Protein AF-A0A0L7LC70-F1 (afdb_monomer_lite)

Foldseek 3Di:
DDPDPDDDDDDDDPDPPQAAAAEEEAPQQVLQCVQPHDPVRCVVNRYPYYYYLPDDDDQPPPHHYDYDYDPDPVSVVSCQVSQVVVVHGPVVVDPDDDDPPDRDHCQDDPDPDPCVCPDPCVVLDDDDDDFCLLFVLVVLACAQQLQSLLVLQDPQDPCDDVDRLGPVDPLSVVRRRDGLVCQLVVLVVVVVVVCVVVVPDDDPDDDLVCLVVVCVVCVVCVVVSVVSNVSNVSSVSSVVSVVCVVVCVPDDDLPSLLSNLLSVLLVVCQVVQEDAPVVLVVSCVVSVHDPVSSVVSVCVVVSVTHYHDPPDRDPRDDQDDDDDPDDDPDPSNPDDTSVVVVVVVSVVVVD

Sequence (351 aa):
MNEVIRYRGPKGKESQRIEWRILIVDQLSMRMVSACCKMHDISAEGITLVEDIHKKREPLCTMDGIYLITPCEKSVHALINDFSICKSSAARKVKTLKEINIAFLPYESQADEPTMGEGPEKARSQLLVIDRGFDCVSPLLHELTLQAMAYDLLPIENDLKEVLLDENDELWVELRHQHIAVVSQSVTKNLKKFTDSKRMGGGDKQSMRDLSQMIKKMPQYQKELSKYATHLRLAEDCMKAYQGYVDKLCKVEQNVVNFNKMRIIALYIMSKNGISEENLNKLVQHAQLEPSDKQTLLNISNLGLNVCIDGNRKKVYQVPRKERITEQTYQMSRWTPILKVPLQTIFDSEN

Radius of gyration: 26.91 Å; chains: 1; bounding box: 70×50×69 Å

Organism: Operophtera brumata (NCBI:txid104452)

Secondary structure (DSSP, 8-state):
----------S-S-------EEEEE-HHHHHHHHHH--HHHHHHTTEEEEEETTS-----TTSEEEEE--S-HHHHHHHHHHHHHTTS-HHHH-S--------S---S---S-TTTT-SGGGGG-------GGG-SSGGGS---BHHHHHHHHS--BTTBSSSB-STT-HHHHHHTTSBHHHHHHHHHHHHHHHHHHTT----S---GGGHHHHHHH-GGGHHHHHHHHHHHHHHHHHHHHHHHHHHGGGS--HHHHHHHHHHHHHHHHHHHT-B-HHHHHHHHHHHT--HHHHHHHHHGGGGT---B-SS----PPPPPPPPP-S--S-TT-----TTHHHHHHHHHTT-

pLDDT: mean 80.31, std 15.09, range [31.05, 96.19]

Structure (mmCIF, N/CA/C/O backbone):
data_AF-A0A0L7LC70-F1
#
_entry.id   AF-A0A0L7LC70-F1
#
loop_
_atom_site.group_PDB
_atom_site.id
_atom_site.type_symbol
_atom_site.label_atom_id
_atom_site.label_alt_id
_atom_site.label_comp_id
_atom_site.label_asym_id
_atom_site.label_entity_id
_atom_site.label_seq_id
_atom_site.pdbx_PDB_ins_code
_atom_site.Cartn_x
_atom_site.Cartn_y
_atom_site.Cartn_z
_atom_site.occupancy
_atom_site.B_iso_or_equiv
_atom_site.auth_seq_id
_atom_site.auth_comp_id
_atom_site.auth_asym_id
_atom_site.auth_atom_id
_atom_site.pdbx_PDB_model_num
ATOM 1 N N . MET A 1 1 ? 36.560 9.563 -18.273 1.00 31.05 1 MET A N 1
ATOM 2 C CA . MET A 1 1 ? 36.471 8.761 -19.511 1.00 31.05 1 MET A CA 1
ATOM 3 C C . MET A 1 1 ? 35.699 7.510 -19.158 1.00 31.05 1 MET A C 1
ATOM 5 O O . MET A 1 1 ? 36.198 6.716 -18.376 1.00 31.05 1 MET A O 1
ATOM 9 N N . ASN A 1 2 ? 34.451 7.421 -19.610 1.00 31.11 2 ASN A N 1
ATOM 10 C CA . ASN A 1 2 ? 33.548 6.327 -19.266 1.00 31.11 2 ASN A CA 1
ATOM 11 C C . ASN A 1 2 ? 33.967 5.069 -20.032 1.00 31.11 2 ASN A C 1
ATOM 13 O O . ASN A 1 2 ? 33.797 5.004 -21.249 1.00 31.11 2 ASN A O 1
ATOM 17 N N . GLU A 1 3 ? 34.521 4.082 -19.332 1.00 34.38 3 GLU A N 1
ATOM 18 C CA . GLU A 1 3 ? 34.733 2.753 -19.896 1.00 34.38 3 GLU A CA 1
ATOM 19 C C . GLU A 1 3 ? 33.394 2.014 -19.955 1.00 34.38 3 GLU A C 1
ATOM 21 O O . GLU A 1 3 ? 32.875 1.505 -18.964 1.00 34.38 3 GLU A O 1
ATOM 26 N N . VAL A 1 4 ? 32.817 1.981 -21.155 1.00 41.09 4 VAL A N 1
ATOM 27 C CA . VAL A 1 4 ? 31.716 1.084 -21.505 1.00 41.09 4 VAL A CA 1
ATOM 28 C C . VAL A 1 4 ? 32.264 -0.342 -21.461 1.00 41.09 4 VAL A C 1
ATOM 30 O O . VAL A 1 4 ? 33.042 -0.742 -22.330 1.00 41.09 4 VAL A O 1
ATOM 33 N N . ILE A 1 5 ? 31.872 -1.107 -20.442 1.00 41.81 5 ILE A N 1
ATOM 34 C CA . ILE A 1 5 ? 32.194 -2.532 -20.320 1.00 41.81 5 ILE A CA 1
ATOM 35 C C . ILE A 1 5 ? 31.589 -3.258 -21.529 1.00 41.81 5 ILE A C 1
ATOM 37 O O . ILE A 1 5 ? 30.383 -3.481 -21.612 1.00 41.81 5 ILE A O 1
ATOM 41 N N . ARG A 1 6 ? 32.431 -3.621 -22.501 1.00 38.84 6 ARG A N 1
ATOM 42 C CA . ARG A 1 6 ? 32.038 -4.474 -23.629 1.00 38.84 6 ARG A CA 1
ATOM 43 C C . ARG A 1 6 ? 32.030 -5.930 -23.170 1.00 38.84 6 ARG A C 1
ATOM 45 O O . ARG A 1 6 ? 33.084 -6.553 -23.068 1.00 38.84 6 ARG A O 1
ATOM 52 N N . TYR A 1 7 ? 30.843 -6.477 -22.930 1.00 46.25 7 TYR A N 1
ATOM 53 C CA . TYR A 1 7 ? 30.648 -7.912 -22.728 1.00 46.25 7 TYR A CA 1
ATOM 54 C C . TYR A 1 7 ? 31.010 -8.688 -24.011 1.00 46.25 7 TYR A C 1
ATOM 56 O O . TYR A 1 7 ? 30.534 -8.361 -25.099 1.00 46.25 7 TYR A O 1
ATOM 64 N N . ARG A 1 8 ? 31.866 -9.715 -23.903 1.00 40.09 8 ARG A N 1
ATOM 65 C CA . ARG A 1 8 ? 32.118 -10.699 -24.971 1.00 40.09 8 ARG A CA 1
ATOM 66 C C . ARG A 1 8 ? 31.395 -11.993 -24.604 1.00 40.09 8 ARG A C 1
ATOM 68 O O . ARG A 1 8 ? 31.849 -12.708 -23.718 1.00 40.09 8 ARG A O 1
ATOM 75 N N . GLY A 1 9 ? 30.279 -12.266 -25.278 1.00 45.31 9 GLY A N 1
ATOM 76 C CA . GLY A 1 9 ? 29.503 -13.494 -25.091 1.00 45.31 9 GLY A CA 1
ATOM 77 C C . GLY A 1 9 ? 30.211 -14.763 -25.598 1.00 45.31 9 GLY A C 1
ATOM 78 O O . GLY A 1 9 ? 31.259 -14.675 -26.252 1.00 45.31 9 GLY A O 1
ATOM 79 N N . PRO A 1 10 ? 29.653 -15.955 -25.306 1.00 39.78 10 PRO A N 1
ATOM 80 C CA . PRO A 1 10 ? 30.251 -17.235 -25.669 1.00 39.78 10 PRO A CA 1
ATOM 81 C C . PRO A 1 10 ? 30.206 -17.458 -27.185 1.00 39.78 10 PRO A C 1
ATOM 83 O O . PRO A 1 10 ? 29.199 -17.196 -27.840 1.00 39.78 10 PRO A O 1
ATOM 86 N N . LYS A 1 11 ? 31.299 -17.976 -27.753 1.00 44.38 11 LYS A N 1
ATOM 87 C CA . LYS A 1 11 ? 31.371 -18.347 -29.170 1.00 44.38 11 LYS A CA 1
ATOM 88 C C . LYS A 1 11 ? 30.685 -19.697 -29.394 1.00 44.38 11 LYS A C 1
ATOM 90 O O . LYS A 1 11 ? 31.232 -20.720 -28.998 1.00 44.38 11 LYS A O 1
ATOM 95 N N . GLY A 1 12 ? 29.547 -19.697 -30.087 1.00 42.25 12 GLY A N 1
ATOM 96 C CA . GLY A 1 12 ? 28.971 -20.910 -30.675 1.00 42.25 12 GLY A CA 1
ATOM 97 C C . GLY A 1 12 ? 27.442 -20.919 -30.715 1.00 42.25 12 GLY A C 1
ATOM 98 O O . GLY A 1 12 ? 26.822 -21.135 -29.679 1.00 42.25 12 GLY A O 1
ATOM 99 N N . LYS A 1 13 ? 26.902 -20.782 -31.939 1.00 39.22 13 LYS A N 1
ATOM 100 C CA . LYS A 1 13 ? 25.496 -20.757 -32.423 1.00 39.22 13 LYS A CA 1
ATOM 101 C C . LYS A 1 13 ? 25.106 -19.368 -32.934 1.00 39.22 13 LYS A C 1
ATOM 103 O O . LYS A 1 13 ? 25.406 -18.377 -32.278 1.00 39.22 13 LYS A O 1
ATOM 108 N N . GLU A 1 14 ? 24.555 -19.331 -34.154 1.00 45.81 14 GLU A N 1
ATOM 109 C CA . GLU A 1 14 ? 24.241 -18.138 -34.959 1.00 45.81 14 GLU A CA 1
ATOM 110 C C . GLU A 1 14 ? 23.802 -16.960 -34.090 1.00 45.81 14 GLU A C 1
ATOM 112 O O . GLU A 1 14 ? 22.682 -16.902 -33.588 1.00 45.81 14 GLU A O 1
ATOM 117 N N . SER A 1 15 ? 24.733 -16.035 -33.860 1.00 45.34 15 SER A N 1
ATOM 118 C CA . SER A 1 15 ? 24.478 -14.868 -33.034 1.00 45.34 15 SER A CA 1
ATOM 119 C C . SER A 1 15 ? 23.563 -13.939 -33.817 1.00 45.34 15 SER A C 1
ATOM 121 O O . SER A 1 15 ? 24.032 -13.190 -34.675 1.00 45.34 15 SER A O 1
ATOM 123 N N . GLN A 1 16 ? 22.259 -13.979 -33.530 1.00 53.44 16 GLN A N 1
ATOM 124 C CA . GLN A 1 16 ? 21.393 -12.844 -33.819 1.00 53.44 16 GLN A CA 1
ATOM 125 C C . GLN A 1 16 ? 22.088 -11.616 -33.232 1.00 53.44 16 GLN A C 1
ATOM 127 O O . GLN A 1 16 ? 22.326 -11.526 -32.027 1.00 53.44 16 GLN A O 1
ATOM 132 N N . ARG A 1 17 ? 22.534 -10.716 -34.108 1.00 61.53 17 ARG A N 1
ATOM 133 C CA . ARG A 1 17 ? 23.178 -9.472 -33.708 1.00 61.53 17 ARG A CA 1
ATOM 134 C C . ARG A 1 17 ? 22.142 -8.696 -32.902 1.00 61.53 17 ARG A C 1
ATOM 136 O O . ARG A 1 17 ? 21.185 -8.204 -33.489 1.00 61.53 17 ARG A O 1
ATOM 143 N N . ILE A 1 18 ? 22.318 -8.637 -31.582 1.00 67.69 18 ILE A N 1
ATOM 144 C CA . ILE A 1 18 ? 21.434 -7.878 -30.697 1.00 67.69 18 ILE A CA 1
ATOM 145 C C . ILE A 1 18 ? 21.490 -6.422 -31.161 1.00 67.69 18 ILE A C 1
ATOM 147 O O . ILE A 1 18 ? 22.531 -5.764 -31.095 1.00 67.69 18 ILE A O 1
ATOM 151 N N . GLU A 1 19 ? 20.385 -5.966 -31.737 1.00 83.62 19 GLU A N 1
ATOM 152 C CA . GLU A 1 19 ? 20.208 -4.591 -32.170 1.00 83.62 19 GLU A CA 1
ATOM 153 C C . GLU A 1 19 ? 19.793 -3.772 -30.955 1.00 83.62 19 GLU A C 1
ATOM 155 O O . GLU A 1 19 ? 18.797 -4.085 -30.304 1.00 83.62 19 GLU A O 1
ATOM 160 N N . TRP A 1 20 ? 20.579 -2.746 -30.635 1.00 90.12 20 TRP A N 1
ATOM 161 C CA . TRP A 1 20 ? 20.302 -1.893 -29.490 1.00 90.12 20 TRP A CA 1
ATOM 162 C C . TRP A 1 20 ? 19.091 -1.004 -29.754 1.00 90.12 20 TRP A C 1
ATOM 164 O O . TRP A 1 20 ? 18.989 -0.374 -30.809 1.00 90.12 20 TRP A O 1
ATOM 174 N N . ARG A 1 21 ? 18.201 -0.919 -28.768 1.00 93.44 21 ARG A N 1
ATOM 175 C CA . ARG A 1 21 ? 16.957 -0.147 -28.837 1.00 93.44 21 ARG A CA 1
ATOM 176 C C . ARG A 1 21 ? 16.784 0.725 -27.603 1.00 93.44 21 ARG A C 1
ATOM 178 O O . ARG A 1 21 ? 17.419 0.506 -26.569 1.00 93.44 21 ARG A O 1
ATOM 185 N N . ILE A 1 22 ? 15.914 1.715 -27.725 1.00 93.56 22 ILE A N 1
ATOM 186 C CA . ILE A 1 22 ? 15.527 2.609 -26.631 1.00 93.56 22 ILE A CA 1
ATOM 187 C C . ILE A 1 22 ? 14.114 2.228 -26.209 1.00 93.56 22 ILE A C 1
ATOM 189 O O . ILE A 1 22 ? 13.255 2.040 -27.064 1.00 93.56 22 ILE A O 1
ATOM 193 N N . LEU A 1 23 ? 13.865 2.109 -24.910 1.00 95.56 23 LEU A N 1
ATOM 194 C CA . LEU A 1 23 ? 12.536 1.879 -24.359 1.00 95.56 23 LEU A CA 1
ATOM 195 C C . LEU A 1 23 ? 11.960 3.218 -23.884 1.00 95.56 23 LEU A C 1
ATOM 197 O O . LEU A 1 23 ? 12.456 3.816 -22.934 1.00 95.56 23 LEU A O 1
ATOM 201 N N . ILE A 1 24 ? 10.916 3.696 -24.552 1.00 96.00 24 ILE A N 1
ATOM 202 C CA . ILE A 1 24 ? 10.204 4.925 -24.215 1.00 96.00 24 ILE A CA 1
ATOM 203 C C . ILE A 1 24 ? 8.932 4.543 -23.464 1.00 96.00 24 ILE A C 1
ATOM 205 O O . ILE A 1 24 ? 8.082 3.829 -23.997 1.00 96.00 24 ILE A O 1
ATOM 209 N N . VAL A 1 25 ? 8.794 5.040 -22.239 1.00 96.19 25 VAL A N 1
ATOM 210 C CA . VAL A 1 25 ? 7.675 4.726 -21.343 1.00 96.19 25 VAL A CA 1
ATOM 211 C C . VAL A 1 25 ? 6.990 5.982 -20.830 1.00 96.19 25 VAL A C 1
ATOM 213 O O . VAL A 1 25 ? 7.586 7.055 -20.791 1.00 96.19 25 VAL A O 1
ATOM 216 N N . ASP A 1 26 ? 5.736 5.861 -20.409 1.00 95.12 26 ASP A N 1
ATOM 217 C CA . ASP A 1 26 ? 5.075 6.885 -19.596 1.00 95.12 26 ASP A CA 1
ATOM 218 C C . ASP A 1 26 ? 5.118 6.536 -18.100 1.00 95.12 26 ASP A C 1
ATOM 220 O O . ASP A 1 26 ? 5.677 5.517 -17.695 1.00 95.12 26 ASP A O 1
ATOM 224 N N . GLN A 1 27 ? 4.531 7.385 -17.254 1.00 90.94 27 GLN A N 1
ATOM 225 C CA . GLN A 1 27 ? 4.597 7.216 -15.800 1.00 90.94 27 GLN A CA 1
ATOM 226 C C . GLN A 1 27 ? 3.992 5.886 -15.315 1.00 90.94 27 GLN A C 1
ATOM 228 O O . GLN A 1 27 ? 4.516 5.286 -14.376 1.00 90.94 27 GLN A O 1
ATOM 233 N N . LEU A 1 28 ? 2.892 5.427 -15.921 1.00 88.06 28 LEU A N 1
ATOM 234 C CA . LEU A 1 28 ? 2.245 4.169 -15.540 1.00 88.06 28 LEU A CA 1
ATOM 235 C C . LEU A 1 28 ? 3.071 2.974 -16.021 1.00 88.06 28 LEU A C 1
ATOM 237 O O . LEU A 1 28 ? 3.367 2.069 -15.242 1.00 88.06 28 LEU A O 1
ATOM 241 N N . SER A 1 29 ? 3.495 3.010 -17.281 1.00 91.12 29 SER A N 1
ATOM 242 C CA . SER A 1 29 ? 4.268 1.943 -17.915 1.00 91.12 29 SER A CA 1
ATOM 243 C C . SER A 1 29 ? 5.645 1.781 -17.276 1.00 91.12 29 SER A C 1
ATOM 245 O O . SER A 1 29 ? 6.094 0.659 -17.071 1.00 91.12 29 SER A O 1
ATOM 247 N N . MET A 1 30 ? 6.284 2.885 -16.873 1.00 90.69 30 MET A N 1
ATOM 248 C CA . MET A 1 30 ? 7.527 2.868 -16.099 1.00 90.69 30 MET A CA 1
ATOM 249 C C . MET A 1 30 ? 7.352 2.090 -14.793 1.00 90.69 30 MET A C 1
ATOM 251 O O . MET A 1 30 ? 8.172 1.237 -14.464 1.00 90.69 30 MET A O 1
ATOM 255 N N . ARG A 1 31 ? 6.271 2.362 -14.051 1.00 86.62 31 ARG A N 1
ATOM 256 C CA . ARG A 1 31 ? 5.978 1.667 -12.791 1.00 86.62 31 ARG A CA 1
ATOM 257 C C . ARG A 1 31 ? 5.691 0.184 -13.020 1.00 86.62 31 ARG A C 1
ATOM 259 O O . ARG A 1 31 ? 6.147 -0.634 -12.234 1.00 86.62 31 ARG A O 1
ATOM 266 N N . MET A 1 32 ? 4.990 -0.158 -14.101 1.00 86.62 32 MET A N 1
ATOM 267 C CA . MET A 1 32 ? 4.707 -1.546 -14.475 1.00 86.62 32 MET A CA 1
ATOM 268 C C . MET A 1 32 ? 5.994 -2.315 -14.789 1.00 86.62 32 MET A C 1
ATOM 270 O O . MET A 1 32 ? 6.232 -3.365 -14.204 1.00 86.62 32 MET A O 1
ATOM 274 N N . VAL A 1 33 ? 6.854 -1.761 -15.651 1.00 88.25 33 VAL A N 1
ATOM 275 C CA . VAL A 1 33 ? 8.146 -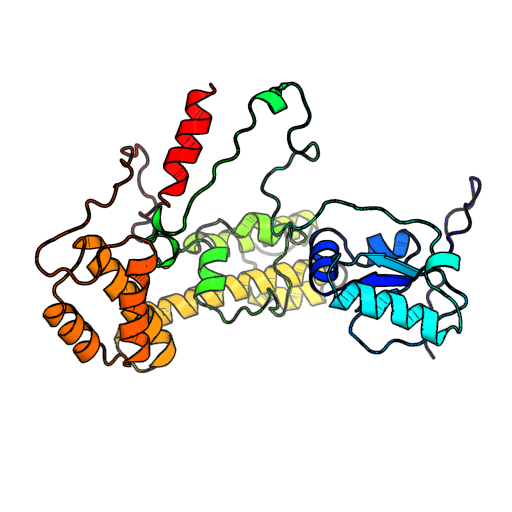2.369 -16.004 1.00 88.25 33 VAL A CA 1
ATOM 276 C C . VAL A 1 33 ? 9.046 -2.494 -14.777 1.00 88.25 33 VAL A C 1
ATOM 278 O O . VAL A 1 33 ? 9.660 -3.536 -14.581 1.00 88.25 33 VAL A O 1
ATOM 281 N N . SER A 1 34 ? 9.095 -1.465 -13.927 1.00 85.56 34 SER A N 1
ATOM 282 C CA . SER A 1 34 ? 9.906 -1.480 -12.705 1.00 85.56 34 SER A CA 1
ATOM 283 C C . SER A 1 34 ? 9.438 -2.511 -11.677 1.00 85.56 34 SER A C 1
ATOM 285 O O . SER A 1 34 ? 10.250 -2.931 -10.859 1.00 85.56 34 SER A O 1
ATOM 287 N N . ALA A 1 35 ? 8.156 -2.887 -11.682 1.00 81.69 35 ALA A N 1
ATOM 288 C CA . ALA A 1 35 ? 7.617 -3.873 -10.753 1.00 81.69 35 ALA A CA 1
ATOM 289 C C . ALA A 1 35 ? 7.974 -5.314 -11.157 1.00 81.69 35 ALA A C 1
ATOM 291 O O . ALA A 1 35 ? 8.184 -6.154 -10.289 1.00 81.69 35 ALA A O 1
ATOM 292 N N . CYS A 1 36 ? 8.067 -5.605 -12.460 1.00 81.50 36 CYS A N 1
ATOM 293 C CA . CYS A 1 36 ? 8.267 -6.971 -12.956 1.00 81.50 36 CYS A CA 1
ATOM 294 C C . CYS A 1 36 ? 9.649 -7.253 -13.565 1.00 81.50 36 CYS A C 1
ATOM 296 O O . CYS A 1 36 ? 10.000 -8.419 -13.725 1.00 81.50 36 CYS A O 1
ATOM 298 N N . CYS A 1 37 ? 10.435 -6.231 -13.919 1.00 84.81 37 CYS A N 1
ATOM 299 C CA . CYS A 1 37 ? 11.713 -6.397 -14.615 1.00 84.81 37 CYS A CA 1
ATOM 300 C C . CYS A 1 37 ? 12.839 -5.621 -13.928 1.00 84.81 37 CYS A C 1
ATOM 302 O O . CYS A 1 37 ? 12.704 -4.431 -13.633 1.00 84.81 37 CYS A O 1
ATOM 304 N N . LYS A 1 38 ? 14.010 -6.250 -13.756 1.00 85.88 38 LYS A N 1
ATOM 305 C CA . LYS A 1 38 ? 15.213 -5.530 -13.320 1.00 85.88 38 LYS A CA 1
ATOM 306 C C . LYS A 1 38 ? 15.895 -4.885 -14.520 1.00 85.88 38 LYS A C 1
ATOM 308 O O . LYS A 1 38 ? 15.823 -5.368 -15.647 1.00 85.88 38 LYS A O 1
ATOM 313 N N . MET A 1 39 ? 16.655 -3.820 -14.263 1.00 85.94 39 MET A N 1
ATOM 314 C CA . MET A 1 39 ? 17.405 -3.119 -15.315 1.00 85.94 39 MET A CA 1
ATOM 315 C C . MET A 1 39 ? 18.329 -4.042 -16.119 1.00 85.94 39 MET A C 1
ATOM 317 O O . MET A 1 39 ? 18.464 -3.864 -17.323 1.00 85.94 39 MET A O 1
ATOM 321 N N . HIS A 1 40 ? 18.952 -5.036 -15.478 1.00 87.19 40 HIS A N 1
ATOM 322 C CA . HIS A 1 40 ? 19.831 -5.971 -16.182 1.00 87.19 40 HIS A CA 1
ATOM 323 C C . HIS A 1 40 ? 19.076 -6.940 -17.094 1.00 87.19 40 HIS A C 1
ATOM 325 O O . HIS A 1 40 ? 19.628 -7.298 -18.129 1.00 87.19 40 HIS A O 1
ATOM 331 N N . ASP A 1 41 ? 17.839 -7.316 -16.756 1.00 89.69 41 ASP A N 1
ATOM 332 C CA . ASP A 1 41 ? 17.000 -8.166 -17.610 1.00 89.69 41 ASP A CA 1
ATOM 333 C C . ASP A 1 41 ? 16.644 -7.405 -18.890 1.00 89.69 41 ASP A C 1
ATOM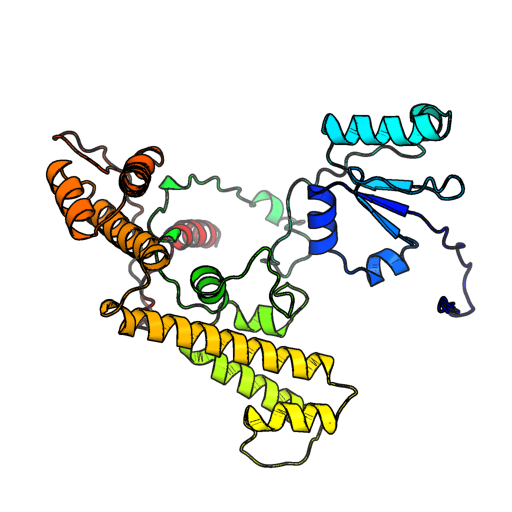 335 O O . ASP A 1 41 ? 16.848 -7.883 -20.001 1.00 89.69 41 ASP A O 1
ATOM 339 N N . ILE A 1 42 ? 16.224 -6.147 -18.730 1.00 91.44 42 ILE A N 1
ATOM 340 C CA . ILE A 1 42 ? 15.891 -5.247 -19.840 1.00 91.44 42 ILE A CA 1
ATOM 341 C C . ILE A 1 42 ? 17.122 -4.999 -20.729 1.00 91.44 42 ILE A C 1
ATOM 343 O O . ILE A 1 42 ? 17.035 -5.056 -21.957 1.00 91.44 42 ILE A O 1
ATOM 347 N N . SER A 1 43 ? 18.290 -4.756 -20.125 1.00 89.75 43 SER A N 1
ATOM 348 C CA . SER A 1 43 ? 19.531 -4.546 -20.875 1.00 89.75 43 SER A CA 1
ATOM 349 C C . SER A 1 43 ? 20.061 -5.799 -21.570 1.00 89.75 43 SER A C 1
ATOM 351 O O . SER A 1 43 ? 20.659 -5.675 -22.641 1.00 89.75 43 SER A O 1
ATOM 353 N N . ALA A 1 44 ? 19.841 -6.990 -21.007 1.00 89.62 44 ALA A N 1
ATOM 354 C CA . ALA A 1 44 ? 20.217 -8.254 -21.641 1.00 89.62 44 ALA A CA 1
ATOM 355 C C . ALA A 1 44 ? 19.439 -8.498 -22.947 1.00 89.62 44 ALA A C 1
ATOM 357 O O . ALA A 1 44 ? 20.007 -9.024 -23.903 1.00 89.62 44 ALA A O 1
ATOM 358 N N . GLU A 1 45 ? 18.197 -8.013 -23.025 1.00 89.81 45 GLU A N 1
ATOM 359 C CA . GLU A 1 45 ? 17.320 -8.102 -24.202 1.00 89.81 45 GLU A CA 1
ATOM 360 C C . GLU A 1 45 ? 17.547 -6.982 -25.243 1.00 89.81 45 GLU A C 1
ATOM 362 O O . GLU A 1 45 ? 16.733 -6.757 -26.143 1.00 89.81 45 GLU A O 1
ATOM 367 N N . GLY A 1 46 ? 18.671 -6.260 -25.154 1.00 91.31 46 GLY A N 1
ATOM 368 C CA . GLY A 1 46 ? 19.077 -5.269 -26.155 1.00 91.31 46 GLY A CA 1
ATOM 369 C C . GLY A 1 46 ? 18.506 -3.865 -25.955 1.00 91.31 46 GLY A C 1
ATOM 370 O O . GLY A 1 46 ? 18.580 -3.040 -26.868 1.00 91.31 46 GLY A O 1
ATOM 371 N N . ILE A 1 47 ? 17.970 -3.542 -24.777 1.00 93.88 47 ILE A N 1
ATOM 372 C CA . ILE A 1 47 ? 17.580 -2.168 -24.436 1.00 93.88 47 ILE A CA 1
ATOM 373 C C . ILE A 1 47 ? 18.761 -1.428 -23.805 1.00 93.88 47 ILE A C 1
ATOM 375 O O . ILE A 1 47 ? 19.273 -1.814 -22.756 1.00 93.88 47 ILE A O 1
ATOM 379 N N . THR A 1 48 ? 19.187 -0.323 -24.415 1.00 91.50 48 THR A N 1
ATOM 380 C CA . THR A 1 48 ? 20.308 0.473 -23.885 1.00 91.50 48 THR A CA 1
ATOM 381 C C . THR A 1 48 ? 19.869 1.591 -22.944 1.00 91.50 48 THR A C 1
ATOM 383 O O . THR A 1 48 ? 20.660 2.021 -22.108 1.00 91.50 48 THR A O 1
ATOM 386 N N . LEU A 1 49 ? 18.651 2.106 -23.115 1.00 91.62 49 LEU A N 1
ATOM 387 C CA . LEU A 1 49 ? 18.141 3.286 -22.422 1.00 91.62 49 LEU A CA 1
ATOM 388 C C . LEU A 1 49 ? 16.648 3.117 -22.164 1.00 91.62 49 LEU A C 1
ATOM 390 O O . LEU A 1 49 ? 15.927 2.609 -23.023 1.00 91.62 49 LEU A O 1
ATOM 394 N N . VAL A 1 50 ? 16.205 3.578 -20.995 1.00 94.12 50 VAL A N 1
ATOM 395 C CA . VAL A 1 50 ? 14.791 3.692 -20.634 1.00 94.12 50 VAL A CA 1
ATOM 396 C C . VAL A 1 50 ? 14.504 5.166 -20.374 1.00 94.12 50 VAL A C 1
ATOM 398 O O . VAL A 1 50 ? 15.116 5.761 -19.487 1.00 94.12 50 VAL A O 1
ATOM 401 N N . GLU A 1 51 ? 13.609 5.767 -21.152 1.00 94.62 51 GLU A N 1
ATOM 402 C CA . GLU A 1 51 ? 13.312 7.199 -21.082 1.00 94.62 51 GLU A CA 1
ATOM 403 C C . GLU A 1 51 ? 11.817 7.478 -20.903 1.00 94.62 51 GLU A C 1
ATOM 405 O O . GLU A 1 51 ? 10.959 6.734 -21.371 1.00 94.62 51 GLU A O 1
ATOM 410 N N . ASP A 1 52 ? 11.506 8.594 -20.244 1.00 94.44 52 ASP A N 1
ATOM 411 C CA . ASP A 1 52 ? 10.137 9.070 -20.036 1.00 94.44 52 ASP A CA 1
ATOM 412 C C . ASP A 1 52 ? 9.668 9.900 -21.239 1.00 94.44 52 ASP A C 1
ATOM 414 O O . ASP A 1 52 ? 10.283 10.915 -21.585 1.00 94.44 52 ASP A O 1
ATOM 418 N N . ILE A 1 53 ? 8.551 9.500 -21.850 1.00 95.75 53 ILE A N 1
ATOM 419 C CA . ILE A 1 53 ? 7.971 10.156 -23.026 1.00 95.75 53 ILE A CA 1
ATOM 420 C C . ILE A 1 53 ? 7.614 11.630 -22.779 1.00 95.75 53 ILE A C 1
ATOM 422 O O . ILE A 1 53 ? 7.640 12.440 -23.707 1.00 95.75 53 ILE A O 1
ATOM 426 N N . HIS A 1 54 ? 7.300 12.002 -21.536 1.00 94.50 54 HIS A N 1
ATOM 427 C CA . HIS A 1 54 ? 6.921 13.364 -21.164 1.00 94.50 54 HIS A CA 1
ATOM 428 C C . HIS A 1 54 ? 8.112 14.257 -20.806 1.00 94.50 54 HIS A C 1
ATOM 430 O O . HIS A 1 54 ? 7.934 15.467 -20.641 1.00 94.50 54 HIS A O 1
ATOM 436 N N . LYS A 1 55 ? 9.319 13.696 -20.684 1.00 92.88 55 LYS A N 1
ATOM 437 C CA . LYS A 1 55 ? 10.545 14.468 -20.465 1.00 92.88 55 LYS A CA 1
ATOM 438 C C . LYS A 1 55 ? 11.187 14.837 -21.800 1.00 92.88 55 LYS A C 1
ATOM 440 O O . LYS A 1 55 ? 10.999 14.172 -22.818 1.00 92.88 55 LYS A O 1
ATOM 445 N N . LYS A 1 56 ? 11.957 15.929 -21.793 1.00 87.44 56 LYS A N 1
ATOM 446 C CA . LYS A 1 56 ? 12.789 16.303 -22.943 1.00 87.44 56 LYS A CA 1
ATOM 447 C C . LYS A 1 56 ? 13.903 15.268 -23.094 1.00 87.44 56 LYS A C 1
ATOM 449 O O . LYS A 1 56 ? 14.633 15.035 -22.135 1.00 87.44 56 LYS A O 1
ATOM 454 N N . ARG A 1 57 ? 14.008 14.680 -24.284 1.00 89.31 57 ARG A N 1
ATOM 455 C CA . ARG A 1 57 ? 14.949 13.607 -24.635 1.00 89.31 57 ARG A CA 1
ATOM 456 C C . ARG A 1 57 ? 15.832 14.039 -25.800 1.00 89.31 57 ARG A C 1
ATOM 458 O O . ARG A 1 57 ? 15.440 14.908 -26.585 1.00 89.31 57 ARG A O 1
ATOM 465 N N . GLU A 1 58 ? 17.013 13.443 -25.909 1.00 85.19 58 GLU A N 1
ATOM 466 C CA . GLU A 1 58 ? 17.893 13.667 -27.056 1.00 85.19 58 GLU A CA 1
ATOM 467 C C . GLU A 1 58 ? 17.426 12.832 -28.265 1.00 85.19 58 GLU A C 1
ATOM 469 O O . GLU A 1 58 ? 17.169 11.637 -28.119 1.00 85.19 58 GLU A O 1
ATOM 474 N N . PRO A 1 59 ? 17.304 13.413 -29.476 1.00 82.81 59 PRO A N 1
ATOM 475 C CA . PRO A 1 59 ? 16.866 12.657 -30.648 1.00 82.81 59 PRO A CA 1
ATOM 476 C C . PRO A 1 59 ? 17.916 11.637 -31.121 1.00 82.81 59 PRO A C 1
ATOM 478 O O . PRO A 1 59 ? 18.899 11.990 -31.775 1.00 82.81 59 PRO A O 1
ATOM 481 N N . LEU A 1 60 ? 17.674 10.350 -30.873 1.00 82.62 60 LEU A N 1
ATOM 482 C CA . LEU A 1 60 ? 18.541 9.249 -31.311 1.00 82.62 60 LEU A CA 1
ATOM 483 C C . LEU A 1 60 ? 18.009 8.589 -32.595 1.00 82.62 60 LEU A C 1
ATOM 485 O O . LEU A 1 60 ? 17.456 7.496 -32.586 1.00 82.62 60 LEU A O 1
ATOM 489 N N . CYS A 1 61 ? 18.196 9.264 -33.734 1.00 78.12 61 CYS A N 1
ATOM 490 C CA . CYS A 1 61 ? 17.603 8.882 -35.030 1.00 78.12 61 CYS A CA 1
ATOM 491 C C . CYS A 1 61 ? 18.158 7.585 -35.656 1.00 78.12 61 CYS A C 1
ATOM 493 O O . CYS A 1 61 ? 17.624 7.110 -36.658 1.00 78.12 61 CYS A O 1
ATOM 495 N N . THR A 1 62 ? 19.261 7.053 -35.129 1.00 81.81 62 THR A N 1
ATOM 496 C CA . THR A 1 62 ? 19.942 5.850 -35.635 1.00 81.81 62 THR A CA 1
ATOM 497 C C . THR A 1 62 ? 19.513 4.569 -34.926 1.00 81.81 62 THR A C 1
ATOM 499 O O . THR A 1 62 ? 19.937 3.491 -35.338 1.00 81.81 62 THR A O 1
ATOM 502 N N . MET A 1 63 ? 18.705 4.678 -33.869 1.00 86.31 63 MET A N 1
ATOM 503 C CA . MET A 1 63 ? 18.241 3.556 -33.059 1.00 86.31 63 MET A CA 1
ATOM 504 C C . MET A 1 63 ? 16.726 3.417 -33.159 1.00 86.31 63 MET A C 1
ATOM 506 O O . MET A 1 63 ? 16.003 4.404 -33.290 1.00 86.31 63 MET A O 1
ATOM 510 N N . ASP A 1 64 ? 16.243 2.184 -33.058 1.00 89.44 64 ASP A N 1
ATOM 511 C CA . ASP A 1 64 ? 14.813 1.931 -32.951 1.00 89.44 64 ASP A CA 1
ATOM 512 C C . ASP A 1 64 ? 14.318 2.229 -31.526 1.00 89.44 64 ASP A C 1
ATOM 514 O O . ASP A 1 64 ? 14.935 1.830 -30.533 1.00 89.44 64 ASP A O 1
ATOM 518 N N . GLY A 1 65 ? 13.174 2.909 -31.438 1.00 91.19 65 GLY A N 1
ATOM 519 C CA . GLY A 1 65 ? 12.451 3.150 -30.192 1.00 91.19 65 GLY A CA 1
ATOM 520 C C . GLY A 1 65 ? 11.293 2.168 -30.015 1.00 91.19 65 GLY A C 1
ATOM 521 O O . GLY A 1 65 ? 10.473 1.997 -30.918 1.00 91.19 65 GLY A O 1
ATOM 522 N N . ILE A 1 66 ? 11.205 1.546 -28.843 1.00 95.06 66 ILE A N 1
ATOM 523 C CA . ILE A 1 66 ? 10.059 0.760 -28.389 1.00 95.06 66 ILE A CA 1
ATOM 524 C C . ILE A 1 66 ? 9.230 1.656 -27.481 1.00 95.06 66 ILE A C 1
ATOM 526 O O . ILE A 1 66 ? 9.698 2.057 -26.423 1.00 95.06 66 ILE A O 1
ATOM 530 N N . TYR A 1 67 ? 8.000 1.955 -27.884 1.00 95.69 67 TYR A N 1
ATOM 531 C CA . TYR A 1 67 ? 7.084 2.762 -27.088 1.00 95.69 67 TYR A CA 1
ATOM 532 C C . TYR A 1 67 ? 6.131 1.851 -26.325 1.00 95.69 67 TYR A C 1
ATOM 534 O O . TYR A 1 67 ? 5.295 1.176 -26.924 1.00 95.69 67 TYR A O 1
ATOM 542 N N . LEU A 1 68 ? 6.258 1.851 -25.004 1.00 96.00 68 LEU A N 1
ATOM 543 C CA . LEU A 1 68 ? 5.344 1.194 -24.084 1.00 96.00 68 LEU A CA 1
ATOM 544 C C . LEU A 1 68 ? 4.639 2.290 -23.285 1.00 96.00 68 LEU A C 1
ATOM 546 O O . LEU A 1 68 ? 5.169 2.796 -22.300 1.00 96.00 68 LEU A O 1
ATOM 550 N N . ILE A 1 69 ? 3.479 2.712 -23.778 1.00 95.50 69 ILE A N 1
ATOM 551 C CA . ILE A 1 69 ? 2.755 3.881 -23.277 1.00 95.50 69 ILE A CA 1
ATOM 552 C C . ILE A 1 69 ? 1.269 3.580 -23.119 1.00 95.50 69 ILE A C 1
ATOM 554 O O . ILE A 1 69 ? 0.696 2.783 -23.860 1.00 95.50 69 ILE A O 1
ATOM 558 N N . THR A 1 70 ? 0.630 4.280 -22.190 1.00 93.31 70 THR A N 1
ATOM 559 C CA . THR A 1 70 ? -0.823 4.296 -22.040 1.00 93.31 70 THR A CA 1
ATOM 560 C C . THR A 1 70 ? -1.441 4.984 -23.261 1.00 93.31 70 THR A C 1
ATOM 562 O O . THR A 1 70 ? -0.939 6.039 -23.671 1.00 93.31 70 THR A O 1
ATOM 565 N N . PRO A 1 71 ? -2.544 4.463 -23.832 1.00 93.00 71 PRO A N 1
ATOM 566 C CA . PRO A 1 71 ? -3.237 5.078 -24.964 1.00 93.00 71 PRO A CA 1
ATOM 567 C C . PRO A 1 71 ? -4.057 6.304 -24.523 1.00 93.00 71 PRO A C 1
ATOM 569 O O . PRO A 1 71 ? -5.276 6.352 -24.661 1.00 93.00 71 PRO A O 1
ATOM 572 N N . CYS A 1 72 ? -3.389 7.307 -23.952 1.00 92.69 72 CYS A N 1
ATOM 573 C CA . CYS A 1 72 ? -3.984 8.576 -23.558 1.00 92.69 72 CYS A CA 1
ATOM 574 C C . CYS A 1 72 ? -3.550 9.696 -24.507 1.00 92.69 72 CYS A C 1
ATOM 576 O O . CYS A 1 72 ? -2.477 9.646 -25.115 1.00 92.69 72 CYS A O 1
ATOM 578 N N . GLU A 1 73 ? -4.374 10.741 -24.591 1.00 95.12 73 GLU A N 1
ATOM 579 C CA . GLU A 1 73 ? -4.144 11.883 -25.477 1.00 95.12 73 GLU A CA 1
ATOM 580 C C . GLU A 1 73 ? -2.726 12.452 -25.319 1.00 95.12 73 GLU A C 1
ATOM 582 O O . GLU A 1 73 ? -2.012 12.641 -26.302 1.00 95.12 73 GLU A O 1
ATOM 587 N N . LYS A 1 74 ? -2.277 12.651 -24.078 1.00 95.31 74 LYS A N 1
ATOM 588 C CA . LYS A 1 74 ? -0.958 13.211 -23.768 1.00 95.31 74 LYS A CA 1
ATOM 589 C C . LYS A 1 74 ? 0.194 12.358 -24.317 1.00 95.31 74 LYS A C 1
ATOM 591 O O . LYS A 1 74 ? 1.127 12.906 -24.903 1.00 95.31 74 LYS A O 1
ATOM 596 N N . SER A 1 75 ? 0.148 11.039 -24.127 1.00 95.62 75 SER A N 1
ATOM 597 C CA . SER A 1 75 ? 1.205 10.118 -24.572 1.00 95.62 75 SER A CA 1
ATOM 598 C C . SER A 1 75 ? 1.209 9.949 -26.091 1.00 95.62 75 SER A C 1
ATOM 600 O O . SER A 1 75 ? 2.273 9.970 -26.705 1.00 95.62 75 SER A O 1
ATOM 602 N N . VAL A 1 76 ? 0.031 9.869 -26.718 1.00 93.94 76 VAL A N 1
ATOM 603 C CA . VAL A 1 76 ? -0.092 9.762 -28.181 1.00 93.94 76 VAL A CA 1
ATOM 604 C C . VAL A 1 76 ? 0.396 11.037 -28.875 1.00 93.94 76 VAL A C 1
ATOM 606 O O . VAL A 1 76 ? 1.135 10.957 -29.854 1.00 93.94 76 VAL A O 1
ATOM 609 N N . HIS A 1 77 ? 0.068 12.220 -28.351 1.00 94.50 77 HIS A N 1
ATOM 610 C CA . HIS A 1 77 ? 0.604 13.473 -28.888 1.00 94.50 77 HIS A CA 1
ATOM 611 C C . HIS A 1 77 ? 2.124 13.562 -28.735 1.00 94.50 77 HIS A C 1
ATOM 613 O O . HIS A 1 77 ? 2.809 13.973 -29.670 1.00 94.50 77 HIS A O 1
ATOM 619 N N . ALA A 1 78 ? 2.672 13.148 -27.589 1.00 93.25 78 ALA A N 1
ATOM 620 C CA . ALA A 1 78 ? 4.117 13.123 -27.384 1.00 93.25 78 ALA A CA 1
ATOM 621 C C . ALA A 1 78 ? 4.822 12.163 -28.363 1.00 93.25 78 ALA A C 1
ATOM 623 O O . ALA A 1 78 ? 5.829 12.538 -28.959 1.00 93.25 78 ALA A O 1
ATOM 624 N N . LEU A 1 79 ? 4.239 10.986 -28.618 1.00 93.25 79 LEU A N 1
ATOM 625 C CA . LEU A 1 79 ? 4.708 10.052 -29.644 1.00 93.25 79 LEU A CA 1
ATOM 626 C C . LEU A 1 79 ? 4.735 10.716 -31.027 1.00 93.25 79 LEU A C 1
ATOM 628 O O . LEU A 1 79 ? 5.746 10.664 -31.718 1.00 93.25 79 LEU A O 1
ATOM 632 N N . ILE A 1 80 ? 3.642 11.364 -31.440 1.00 91.62 80 ILE A N 1
ATOM 633 C CA . ILE A 1 80 ? 3.556 12.047 -32.742 1.00 91.62 80 ILE A CA 1
ATOM 634 C C . ILE A 1 80 ? 4.602 13.172 -32.850 1.00 91.62 80 ILE A C 1
ATOM 636 O O . ILE A 1 80 ? 5.214 13.361 -33.910 1.00 91.62 80 ILE A O 1
ATOM 640 N N . ASN A 1 81 ? 4.840 13.895 -31.755 1.00 90.12 81 ASN A N 1
ATOM 641 C CA . ASN A 1 81 ? 5.821 14.974 -31.697 1.00 90.12 81 ASN A CA 1
ATOM 642 C C . ASN A 1 81 ? 7.259 14.470 -31.889 1.00 90.12 81 ASN A C 1
ATOM 644 O O . ASN A 1 81 ? 8.021 15.127 -32.601 1.00 90.12 81 ASN A O 1
ATOM 648 N N . ASP A 1 82 ? 7.616 13.296 -31.355 1.00 89.38 82 ASP A N 1
ATOM 649 C CA . ASP A 1 82 ? 8.953 12.706 -31.537 1.00 89.38 82 ASP A CA 1
ATOM 650 C C . ASP A 1 82 ? 9.300 12.530 -33.023 1.00 89.38 82 ASP A C 1
ATOM 652 O O . ASP A 1 82 ? 10.389 12.892 -33.472 1.00 89.38 82 ASP A O 1
ATOM 656 N N . PHE A 1 83 ? 8.353 12.043 -33.828 1.00 86.56 83 PHE A N 1
ATOM 657 C CA . PHE A 1 83 ? 8.585 11.849 -35.263 1.00 86.56 83 PHE A CA 1
ATOM 658 C C . PHE A 1 83 ? 8.564 13.162 -36.048 1.00 86.56 83 PHE A C 1
ATOM 660 O O . PHE A 1 83 ? 9.309 13.303 -37.025 1.00 86.56 83 PHE A O 1
ATOM 667 N N . SER A 1 84 ? 7.779 14.142 -35.591 1.00 81.81 84 SER A N 1
ATOM 668 C CA . SER A 1 84 ? 7.746 15.481 -36.188 1.00 81.81 84 SER A CA 1
ATOM 669 C C . SER A 1 84 ? 9.114 16.170 -36.099 1.00 81.81 84 SER A C 1
ATOM 671 O O . SER A 1 84 ? 9.554 16.785 -37.073 1.00 81.81 84 SER A O 1
ATOM 673 N N . ILE A 1 85 ? 9.838 15.993 -34.985 1.00 72.75 85 ILE A N 1
ATOM 674 C CA . ILE A 1 85 ? 11.213 16.496 -34.796 1.00 72.75 85 ILE A CA 1
ATOM 675 C C . ILE A 1 85 ? 12.174 15.875 -35.822 1.00 72.75 85 ILE A C 1
ATOM 677 O O . ILE A 1 85 ? 13.013 16.568 -36.398 1.00 72.75 85 ILE A O 1
ATOM 681 N N . CYS A 1 86 ? 12.003 14.591 -36.135 1.00 66.75 86 CYS A N 1
ATOM 682 C CA . CYS A 1 86 ? 12.776 13.886 -37.160 1.00 66.75 86 CYS A CA 1
ATOM 683 C C . CYS A 1 86 ? 12.315 14.181 -38.603 1.00 66.75 86 CYS A C 1
ATOM 685 O O . CYS A 1 86 ? 12.726 13.474 -39.526 1.00 66.75 86 CYS A O 1
ATOM 687 N N . LYS A 1 87 ? 11.457 15.194 -38.818 1.00 76.75 87 LYS A N 1
ATOM 688 C CA . LYS A 1 87 ? 10.854 15.550 -40.119 1.00 76.75 87 LYS A CA 1
ATOM 689 C C . LYS A 1 87 ? 10.162 14.363 -40.804 1.00 76.75 87 LYS A C 1
ATOM 691 O O . LYS A 1 87 ? 10.142 14.264 -42.031 1.00 76.75 87 LYS A O 1
ATOM 696 N N . SER A 1 88 ? 9.603 13.445 -40.018 1.00 75.50 88 SER A N 1
ATOM 697 C CA . SER A 1 88 ? 8.920 12.248 -40.503 1.00 75.50 88 SER A CA 1
ATOM 698 C C . SER A 1 88 ? 7.530 12.138 -39.883 1.00 75.50 88 SER A C 1
ATOM 700 O O . SER A 1 88 ? 7.275 12.616 -38.788 1.00 75.50 88 SER A O 1
ATOM 702 N N . SER A 1 89 ? 6.611 11.457 -40.563 1.00 77.19 89 SER A N 1
ATOM 703 C CA . SER A 1 89 ? 5.354 11.049 -39.930 1.00 77.19 89 SER A CA 1
ATOM 704 C C . SER A 1 89 ? 5.570 9.753 -39.151 1.00 77.19 89 SER A C 1
ATOM 706 O O . SER A 1 89 ? 6.215 8.834 -39.669 1.00 77.19 89 SER A O 1
ATOM 708 N N . ALA A 1 90 ? 4.993 9.663 -37.949 1.00 75.12 90 ALA A N 1
ATOM 709 C CA . ALA A 1 90 ? 4.971 8.438 -37.151 1.00 75.12 90 ALA A CA 1
ATOM 710 C C . ALA A 1 90 ? 4.408 7.257 -37.961 1.00 75.12 90 ALA A C 1
ATOM 712 O O . ALA A 1 90 ? 5.022 6.197 -38.021 1.00 75.12 90 ALA A O 1
ATOM 713 N N . ALA A 1 91 ? 3.318 7.477 -38.706 1.00 75.94 91 ALA A N 1
ATOM 714 C CA . ALA A 1 91 ? 2.657 6.447 -39.510 1.00 75.94 91 ALA A CA 1
ATOM 715 C C . ALA A 1 91 ? 3.576 5.782 -40.553 1.00 75.94 91 ALA A C 1
ATOM 717 O O . ALA A 1 91 ? 3.374 4.626 -40.902 1.00 75.94 91 ALA A O 1
ATOM 718 N N . ARG A 1 92 ? 4.608 6.487 -41.041 1.00 84.50 92 ARG A N 1
ATOM 719 C CA . ARG A 1 92 ? 5.579 5.933 -42.004 1.00 84.50 92 ARG A CA 1
ATOM 720 C C . ARG A 1 92 ? 6.717 5.151 -41.346 1.00 84.50 92 ARG A C 1
ATOM 722 O O . ARG A 1 92 ? 7.465 4.476 -42.047 1.00 84.50 92 ARG A O 1
ATOM 729 N N . LYS A 1 93 ? 6.912 5.311 -40.035 1.00 85.62 93 LYS A N 1
ATOM 730 C CA . LYS A 1 93 ? 8.055 4.771 -39.283 1.00 85.62 93 LYS A CA 1
ATOM 731 C C . LYS A 1 93 ? 7.665 3.685 -38.285 1.00 85.62 93 LYS A C 1
ATOM 733 O O . LYS A 1 93 ? 8.527 2.897 -37.912 1.00 85.62 93 LYS A O 1
ATOM 738 N N . VAL A 1 94 ? 6.398 3.622 -37.876 1.00 89.12 94 VAL A N 1
ATOM 739 C CA . VAL A 1 94 ? 5.883 2.567 -36.998 1.00 89.12 94 VAL A CA 1
ATOM 740 C C . VAL A 1 94 ? 6.024 1.211 -37.692 1.00 89.12 94 VAL A C 1
ATOM 742 O O . VAL A 1 94 ? 5.378 0.943 -38.701 1.00 89.12 94 VAL A O 1
ATOM 745 N N . LYS A 1 95 ? 6.883 0.352 -37.134 1.00 91.25 95 LYS A N 1
ATOM 746 C CA . LYS A 1 95 ? 7.100 -1.026 -37.609 1.00 91.25 95 LYS A CA 1
ATOM 747 C C . LYS A 1 95 ? 6.114 -2.016 -36.989 1.00 91.25 95 LYS A C 1
ATOM 749 O O . LYS A 1 95 ? 5.832 -3.063 -37.559 1.00 91.25 95 LYS A O 1
ATOM 754 N N . THR A 1 96 ? 5.622 -1.727 -35.787 1.00 92.75 96 THR A N 1
ATOM 755 C CA . THR A 1 96 ? 4.688 -2.580 -35.046 1.00 92.75 96 THR A CA 1
ATOM 756 C C . THR A 1 96 ? 3.821 -1.706 -34.153 1.00 92.75 96 THR A C 1
ATOM 758 O O . THR A 1 96 ? 4.334 -0.817 -33.478 1.00 92.75 96 THR A O 1
ATOM 761 N N . LEU A 1 97 ? 2.518 -1.977 -34.148 1.00 92.75 97 LEU A N 1
ATOM 762 C CA . LEU A 1 97 ? 1.538 -1.340 -33.276 1.00 92.75 97 LEU A CA 1
ATOM 763 C C . LEU A 1 97 ? 0.676 -2.447 -32.669 1.00 92.75 97 LEU A C 1
ATOM 765 O O . LEU A 1 97 ? 0.059 -3.214 -33.407 1.00 92.75 97 LEU A O 1
ATOM 769 N N . LYS A 1 98 ? 0.701 -2.580 -31.343 1.00 92.69 98 LYS A N 1
ATOM 770 C CA . LYS A 1 98 ? -0.018 -3.625 -30.610 1.00 92.69 98 LYS A CA 1
ATOM 771 C C . LYS A 1 98 ? -0.580 -3.066 -29.314 1.00 92.69 98 LYS A C 1
ATOM 773 O O . LYS A 1 98 ? 0.040 -2.210 -28.689 1.00 92.69 98 LYS A O 1
ATOM 778 N N . GLU A 1 99 ? -1.708 -3.622 -28.897 1.00 89.69 99 GLU A N 1
ATOM 779 C CA . GLU A 1 99 ? -2.279 -3.418 -27.572 1.00 89.69 99 GLU A CA 1
ATOM 780 C C . GLU A 1 99 ? -1.894 -4.608 -26.694 1.00 89.69 99 GLU A C 1
ATOM 782 O O . GLU A 1 99 ? -2.212 -5.753 -27.010 1.00 89.69 99 GLU A O 1
ATOM 787 N N . ILE A 1 100 ? -1.157 -4.343 -25.615 1.00 85.56 100 ILE A N 1
ATOM 788 C CA . ILE A 1 100 ? -0.692 -5.388 -24.691 1.00 85.56 100 ILE A CA 1
ATOM 789 C C . ILE A 1 100 ? -1.730 -5.746 -23.620 1.00 85.56 100 ILE A C 1
ATOM 791 O O . ILE A 1 100 ? -1.604 -6.784 -22.985 1.00 85.56 100 ILE A O 1
ATOM 795 N N . ASN A 1 101 ? -2.749 -4.899 -23.425 1.00 84.75 101 ASN A N 1
ATOM 796 C CA . ASN A 1 101 ? -3.842 -5.082 -22.463 1.00 84.75 101 ASN A CA 1
ATOM 797 C C . ASN A 1 101 ? -3.395 -5.339 -21.013 1.00 84.75 101 ASN A C 1
ATOM 799 O O . ASN A 1 101 ? -4.023 -6.103 -20.284 1.00 84.75 101 ASN A O 1
ATOM 803 N N . ILE A 1 102 ? -2.337 -4.647 -20.577 1.00 80.00 102 ILE A N 1
ATOM 804 C CA . ILE A 1 102 ? -1.908 -4.605 -19.176 1.00 80.00 102 ILE A CA 1
ATOM 805 C C . ILE A 1 102 ? -2.081 -3.170 -18.678 1.00 80.00 102 ILE A C 1
ATOM 807 O O . ILE A 1 102 ? -1.416 -2.254 -19.154 1.00 80.00 102 ILE A O 1
ATOM 811 N N . ALA A 1 103 ? -3.009 -2.979 -17.742 1.00 74.88 103 ALA A N 1
ATOM 812 C CA . ALA A 1 103 ? -3.338 -1.678 -17.154 1.00 74.88 103 ALA A CA 1
ATOM 813 C C . ALA A 1 103 ? -3.332 -1.715 -15.614 1.00 74.88 103 ALA A C 1
ATOM 815 O O . ALA A 1 103 ? -3.989 -0.907 -14.960 1.00 74.88 103 ALA A O 1
ATOM 816 N N . PHE A 1 104 ? -2.604 -2.670 -15.030 1.00 78.69 104 PHE A N 1
ATOM 817 C CA . PHE A 1 104 ? -2.458 -2.838 -13.587 1.00 78.69 104 PHE A CA 1
ATOM 818 C C . PHE A 1 104 ? -0.980 -2.931 -13.202 1.00 78.69 104 PHE A C 1
ATOM 820 O O . PHE A 1 104 ? -0.126 -3.263 -14.023 1.00 78.69 104 PHE A O 1
ATOM 827 N N . LEU A 1 105 ? -0.681 -2.621 -11.942 1.00 71.69 105 LEU A N 1
ATOM 828 C CA . LEU A 1 105 ? 0.658 -2.743 -11.378 1.00 71.69 105 LEU A CA 1
ATOM 829 C C . LEU A 1 105 ? 0.733 -4.047 -10.573 1.00 71.69 105 LEU A C 1
ATOM 831 O O . LEU A 1 105 ? -0.045 -4.196 -9.626 1.00 71.69 105 LEU A O 1
ATOM 835 N N . PRO A 1 106 ? 1.627 -4.987 -10.923 1.00 76.31 106 PRO A N 1
ATOM 836 C CA . PRO A 1 106 ? 1.857 -6.180 -10.119 1.00 76.31 106 PRO A CA 1
ATOM 837 C C . PRO A 1 106 ? 2.681 -5.792 -8.884 1.00 76.31 106 PRO A C 1
ATOM 839 O O . PRO A 1 106 ? 3.901 -5.899 -8.884 1.00 76.31 106 PRO A O 1
ATOM 842 N N . TYR A 1 107 ? 2.016 -5.253 -7.860 1.00 69.25 107 TYR A N 1
ATOM 843 C CA . TYR A 1 107 ? 2.684 -4.759 -6.652 1.00 69.25 107 TYR A CA 1
ATOM 844 C C . TYR A 1 107 ? 3.322 -5.873 -5.824 1.00 69.25 107 TYR A C 1
ATOM 846 O O . TYR A 1 107 ? 4.412 -5.683 -5.297 1.00 69.25 107 TYR A O 1
ATOM 854 N N . GLU A 1 108 ? 2.640 -7.014 -5.707 1.00 70.81 108 GLU A N 1
ATOM 855 C CA . GLU A 1 108 ? 3.107 -8.156 -4.930 1.00 70.81 108 GLU A CA 1
ATOM 856 C C . GLU A 1 108 ? 2.727 -9.471 -5.601 1.00 70.81 108 GLU A C 1
ATOM 858 O O . GLU A 1 108 ? 1.660 -9.588 -6.217 1.00 70.81 108 GLU A O 1
ATOM 863 N N . SER A 1 109 ? 3.583 -10.475 -5.428 1.00 70.62 109 SER A N 1
ATOM 864 C CA . SER A 1 109 ? 3.257 -11.851 -5.768 1.00 70.62 109 SER A CA 1
ATOM 865 C C . SER A 1 109 ? 2.367 -12.426 -4.661 1.00 70.62 109 SER A C 1
ATOM 867 O O . SER A 1 109 ? 2.710 -12.417 -3.479 1.00 70.62 109 SER A O 1
ATOM 869 N N . GLN A 1 110 ? 1.164 -12.856 -5.037 1.00 64.19 110 GLN A N 1
ATOM 870 C CA . GLN A 1 110 ? 0.201 -13.501 -4.130 1.00 64.19 110 GLN A CA 1
ATOM 871 C C . GLN A 1 110 ? -0.043 -14.971 -4.515 1.00 64.19 110 GLN A C 1
ATOM 873 O O . GLN A 1 110 ? -0.794 -15.671 -3.842 1.00 64.19 110 GLN A O 1
ATOM 878 N N . ALA A 1 111 ? 0.588 -15.438 -5.597 1.00 57.00 111 ALA A N 1
ATOM 879 C CA . ALA A 1 111 ? 0.529 -16.810 -6.076 1.00 57.00 111 ALA A CA 1
ATOM 880 C C . ALA A 1 111 ? 1.902 -17.227 -6.616 1.00 57.00 111 ALA A C 1
ATOM 882 O O . ALA A 1 111 ? 2.511 -16.491 -7.392 1.00 57.00 111 ALA A O 1
ATOM 883 N N . ASP A 1 112 ? 2.347 -18.424 -6.234 1.00 52.78 112 ASP A N 1
ATOM 884 C CA . ASP A 1 112 ? 3.591 -19.038 -6.721 1.00 52.78 112 ASP A CA 1
ATOM 885 C C . ASP A 1 112 ? 3.448 -19.599 -8.150 1.00 52.78 112 ASP A C 1
ATOM 887 O O . ASP A 1 112 ? 4.422 -20.059 -8.748 1.00 52.78 112 ASP A O 1
ATOM 891 N N . GLU A 1 113 ? 2.228 -19.598 -8.705 1.00 56.62 113 GLU A N 1
ATOM 892 C CA . GLU A 1 113 ? 1.919 -20.258 -9.969 1.00 56.62 113 GLU A CA 1
ATOM 893 C C . GLU A 1 113 ? 1.977 -19.284 -11.165 1.00 56.62 113 GLU A C 1
ATOM 895 O O . GLU A 1 113 ? 1.124 -18.400 -11.297 1.00 56.62 113 GLU A O 1
ATOM 900 N N . PRO A 1 114 ? 2.938 -19.450 -12.095 1.00 61.22 114 PRO A N 1
ATOM 901 C CA . PRO A 1 114 ? 3.120 -18.542 -13.232 1.00 61.22 114 PRO A CA 1
ATOM 902 C C . PRO A 1 114 ? 2.018 -18.667 -14.295 1.00 61.22 114 PRO A C 1
ATOM 904 O O . PRO A 1 114 ? 1.948 -17.849 -15.210 1.00 61.22 114 PRO A O 1
ATOM 907 N N . THR A 1 115 ? 1.164 -19.688 -14.197 1.00 63.75 115 THR A N 1
ATOM 908 C CA . THR A 1 115 ? 0.071 -19.964 -15.139 1.00 63.75 115 THR A CA 1
ATOM 909 C C . THR A 1 115 ? -1.136 -19.052 -14.924 1.00 63.75 115 THR A C 1
ATOM 911 O O . THR A 1 115 ? -2.020 -19.029 -15.776 1.00 63.75 115 THR A O 1
ATOM 914 N N . MET A 1 116 ? -1.201 -18.295 -13.816 1.00 63.25 116 MET A N 1
ATOM 915 C CA . MET A 1 116 ? -2.305 -17.370 -13.505 1.00 63.25 116 MET A CA 1
ATOM 916 C C . MET A 1 116 ? -3.695 -18.023 -13.653 1.00 63.25 116 MET A C 1
ATOM 918 O O . MET A 1 116 ? -4.643 -17.406 -14.146 1.00 63.25 116 MET A O 1
ATOM 922 N N . GLY A 1 117 ? -3.812 -19.294 -13.257 1.00 65.19 117 GLY A N 1
ATOM 923 C CA . GLY A 1 117 ? -5.057 -20.053 -13.362 1.00 65.19 117 GLY A CA 1
ATOM 924 C C . GLY A 1 117 ? -5.376 -20.567 -14.770 1.00 65.19 117 GLY A C 1
ATOM 925 O O . GLY A 1 117 ? -6.535 -20.854 -15.056 1.00 65.19 117 GLY A O 1
ATOM 926 N N . GLU A 1 118 ? -4.401 -20.682 -15.678 1.00 69.19 118 GLU A N 1
ATOM 927 C CA . GLU A 1 118 ? -4.569 -21.461 -16.910 1.00 69.19 118 GLU A CA 1
ATOM 928 C C . GLU A 1 118 ? -4.658 -22.964 -16.608 1.00 69.19 118 GLU A C 1
ATOM 930 O O . GLU A 1 118 ? -3.762 -23.553 -16.014 1.00 69.19 118 GLU A O 1
ATOM 935 N N . GLY A 1 119 ? -5.755 -23.597 -17.031 1.00 77.25 119 GLY A N 1
ATOM 936 C CA . GLY A 1 119 ? -6.015 -25.012 -16.778 1.00 77.25 119 GLY A CA 1
ATOM 937 C C . GLY A 1 119 ? -7.513 -25.331 -16.716 1.00 77.25 119 GLY A C 1
ATOM 938 O O . GLY A 1 119 ? -8.341 -24.435 -16.907 1.00 77.25 119 GLY A O 1
ATOM 939 N N . PRO A 1 120 ? -7.887 -26.595 -16.448 1.00 79.81 120 PRO A N 1
ATOM 940 C CA . PRO A 1 120 ? -9.290 -27.008 -16.335 1.00 79.81 120 PRO A CA 1
ATOM 941 C C . PRO A 1 120 ? -10.041 -26.259 -15.221 1.00 79.81 120 PRO A C 1
ATOM 943 O O . PRO A 1 120 ? -11.227 -25.970 -15.365 1.00 79.81 120 PRO A O 1
ATOM 946 N N . GLU A 1 121 ? -9.338 -25.852 -14.162 1.00 80.50 121 GLU A N 1
ATOM 947 C CA . GLU A 1 121 ? -9.912 -25.123 -13.026 1.00 80.50 121 GLU A CA 1
ATOM 948 C C . GLU A 1 121 ? -10.195 -23.637 -13.329 1.00 80.50 121 GLU A C 1
ATOM 950 O O . GLU A 1 121 ? -10.900 -22.979 -12.565 1.00 80.50 121 GLU A O 1
ATOM 955 N N . LYS A 1 122 ? -9.736 -23.091 -14.472 1.00 83.31 122 LYS A N 1
ATOM 956 C CA . LYS A 1 122 ? -9.991 -21.687 -14.862 1.00 83.31 122 LYS A CA 1
ATOM 957 C C . LYS A 1 122 ? -11.479 -21.353 -14.908 1.00 83.31 122 LYS A C 1
ATOM 959 O O . LYS A 1 122 ? -11.883 -20.241 -14.580 1.00 83.31 122 LYS A O 1
ATOM 964 N N . ALA A 1 123 ? -12.304 -22.323 -15.301 1.00 83.19 123 ALA A N 1
ATOM 965 C CA . ALA A 1 123 ? -13.753 -22.161 -15.383 1.00 83.19 123 ALA A CA 1
ATOM 966 C C . ALA A 1 123 ? -14.413 -21.895 -14.017 1.00 83.19 123 ALA A C 1
ATOM 968 O O . ALA A 1 123 ? -15.537 -21.400 -13.977 1.00 83.19 123 ALA A O 1
ATOM 969 N N . ARG A 1 124 ? -13.720 -22.194 -12.911 1.00 83.25 124 ARG A N 1
ATOM 970 C CA . ARG A 1 124 ? -14.176 -21.938 -11.539 1.00 83.25 124 ARG A CA 1
ATOM 971 C C . ARG A 1 124 ? -13.707 -20.593 -10.991 1.00 83.25 124 ARG A C 1
ATOM 973 O O . ARG A 1 124 ? -14.105 -20.214 -9.900 1.00 83.25 124 ARG A O 1
ATOM 980 N N . SER A 1 125 ? -12.867 -19.856 -11.722 1.00 83.12 125 SER A N 1
ATOM 981 C CA . SER A 1 125 ? -12.354 -18.568 -11.253 1.00 83.12 125 SER A CA 1
ATOM 982 C C . SER A 1 125 ? -13.488 -17.573 -11.004 1.00 83.12 125 SER A C 1
ATOM 984 O O . SER A 1 125 ? -14.308 -17.307 -11.883 1.00 83.12 125 SER A O 1
ATOM 986 N N . GLN A 1 126 ? -13.502 -16.981 -9.810 1.00 83.69 126 GLN A N 1
ATOM 987 C CA . GLN A 1 126 ? -14.492 -15.986 -9.406 1.00 83.69 126 GLN A CA 1
ATOM 988 C C . GLN A 1 126 ? -13.835 -14.609 -9.270 1.00 83.69 126 GLN A C 1
ATOM 990 O O . GLN A 1 126 ? -12.790 -14.467 -8.636 1.00 83.69 126 GLN A O 1
ATOM 995 N N . LEU A 1 127 ? -14.467 -13.577 -9.836 1.00 86.81 127 LEU A N 1
ATOM 996 C CA . LEU A 1 127 ? -14.069 -12.181 -9.646 1.00 86.81 127 LEU A CA 1
ATOM 997 C C . LEU A 1 127 ? -15.017 -11.514 -8.647 1.00 86.81 127 LEU A C 1
ATOM 999 O O . LEU A 1 127 ? -16.167 -11.219 -8.969 1.00 86.81 127 LEU A O 1
ATOM 1003 N N . LEU A 1 128 ? -14.523 -11.254 -7.437 1.00 85.44 128 LEU A N 1
ATOM 1004 C CA . LEU A 1 128 ? -15.282 -10.576 -6.390 1.00 85.44 128 LEU A CA 1
ATOM 1005 C C . LEU A 1 128 ? -15.041 -9.059 -6.445 1.00 85.44 128 LEU A C 1
ATOM 1007 O O . LEU A 1 128 ? -13.920 -8.596 -6.242 1.00 85.44 128 LEU A O 1
ATOM 1011 N N . VAL A 1 129 ? -16.101 -8.281 -6.681 1.00 89.75 129 VAL A N 1
ATOM 1012 C CA . VAL A 1 129 ? -16.062 -6.809 -6.659 1.00 89.75 129 VAL A CA 1
ATOM 1013 C C . VAL A 1 129 ? -16.624 -6.309 -5.330 1.00 89.75 129 VAL A C 1
ATOM 1015 O O . VAL A 1 129 ? -17.744 -6.658 -4.961 1.00 89.75 129 VAL A O 1
ATOM 1018 N N . ILE A 1 130 ? -15.848 -5.498 -4.607 1.00 87.94 130 ILE A N 1
ATOM 1019 C CA . ILE A 1 130 ? -16.184 -4.997 -3.266 1.00 87.94 130 ILE A CA 1
ATOM 1020 C C . ILE A 1 130 ? -15.999 -3.481 -3.219 1.00 87.94 130 ILE A C 1
ATOM 1022 O O . ILE A 1 130 ? -15.018 -2.951 -3.743 1.00 87.94 130 ILE A O 1
ATOM 1026 N N . ASP A 1 131 ? -16.917 -2.782 -2.556 1.00 90.56 131 ASP A N 1
ATOM 1027 C CA . ASP A 1 131 ? -16.775 -1.364 -2.241 1.00 90.56 131 ASP A CA 1
ATOM 1028 C C . ASP A 1 131 ? -16.047 -1.149 -0.898 1.00 90.56 131 ASP A C 1
ATOM 1030 O O . ASP A 1 131 ? -16.043 -2.003 -0.014 1.00 90.56 131 ASP A O 1
ATOM 1034 N N . ARG A 1 132 ? -15.438 0.026 -0.698 1.00 89.75 132 ARG A N 1
ATOM 1035 C CA . ARG A 1 132 ? -14.694 0.332 0.542 1.00 89.75 132 ARG A CA 1
ATOM 1036 C C . ARG A 1 132 ? -15.575 0.279 1.800 1.00 89.75 132 ARG A C 1
ATOM 1038 O O . ARG A 1 132 ? -15.049 -0.040 2.869 1.00 89.75 132 ARG A O 1
ATOM 1045 N N . GLY A 1 133 ? -16.872 0.574 1.668 1.00 87.88 133 GLY A N 1
ATOM 1046 C CA . GLY A 1 133 ? -17.877 0.545 2.733 1.00 87.88 133 GLY A CA 1
ATOM 1047 C C . GLY A 1 133 ? -18.111 -0.843 3.329 1.00 87.88 133 GLY A C 1
ATOM 1048 O O . GLY A 1 133 ? -18.543 -0.946 4.477 1.00 87.88 133 GLY A O 1
ATOM 1049 N N . PHE A 1 134 ? -17.741 -1.904 2.604 1.00 88.06 134 PHE A N 1
ATOM 1050 C CA . PHE A 1 134 ? -17.780 -3.287 3.080 1.00 88.06 134 PHE A CA 1
ATOM 1051 C C . PHE A 1 134 ? -16.974 -3.511 4.372 1.00 88.06 134 PHE A C 1
ATOM 1053 O O . PHE A 1 134 ? -17.388 -4.277 5.243 1.00 88.06 134 PHE A O 1
ATOM 1060 N N . ASP A 1 135 ? -15.825 -2.840 4.514 1.00 89.06 135 ASP A N 1
ATOM 1061 C CA . ASP A 1 135 ? -14.990 -2.899 5.716 1.00 89.06 135 ASP A CA 1
ATOM 1062 C C . ASP A 1 135 ? -14.239 -1.580 5.925 1.00 89.06 135 ASP A C 1
ATOM 1064 O O . ASP A 1 135 ? -13.137 -1.380 5.416 1.00 89.06 135 ASP A O 1
ATOM 1068 N N . CYS A 1 136 ? -14.815 -0.672 6.706 1.00 89.06 136 CYS A N 1
ATOM 1069 C CA . CYS A 1 136 ? -14.159 0.590 7.056 1.00 89.06 136 CYS A CA 1
ATOM 1070 C C . CYS A 1 136 ? -13.316 0.515 8.333 1.00 89.06 136 CYS A C 1
ATOM 1072 O O . CYS A 1 136 ? -12.617 1.475 8.647 1.00 89.06 136 CYS A O 1
ATOM 1074 N N . VAL A 1 137 ? -13.370 -0.594 9.077 1.00 88.56 137 VAL A N 1
ATOM 1075 C CA . VAL A 1 137 ? -12.630 -0.724 10.337 1.00 88.56 137 VAL A CA 1
ATOM 1076 C C . VAL A 1 137 ? -11.187 -1.126 10.062 1.00 88.56 137 VAL A C 1
ATOM 1078 O O . VAL A 1 137 ? -10.278 -0.498 10.596 1.00 88.56 137 VAL A O 1
ATOM 1081 N N . SER A 1 138 ? -10.959 -2.120 9.197 1.00 90.19 138 SER A N 1
ATOM 1082 C CA . SER A 1 138 ? -9.610 -2.642 8.933 1.00 90.19 138 SER A CA 1
ATOM 1083 C C . SER A 1 138 ? -8.579 -1.582 8.512 1.00 90.19 138 SER A C 1
ATOM 1085 O O . SER A 1 138 ? -7.487 -1.608 9.065 1.00 90.19 138 SER A O 1
ATOM 1087 N N . PRO A 1 139 ? -8.884 -0.608 7.627 1.00 90.81 139 PRO A N 1
ATOM 1088 C CA . PRO A 1 139 ? -7.924 0.445 7.259 1.00 90.81 139 PRO A CA 1
ATOM 1089 C C . PRO A 1 139 ? -7.581 1.418 8.381 1.00 90.81 139 PRO A C 1
ATOM 1091 O O . PRO A 1 139 ? -6.612 2.158 8.268 1.00 90.81 139 PRO A O 1
ATOM 1094 N N . LEU A 1 140 ? -8.421 1.497 9.416 1.00 87.69 140 LEU A N 1
ATOM 1095 C CA . LEU A 1 140 ? -8.253 2.442 10.515 1.00 87.69 140 LEU A CA 1
ATOM 1096 C C . LEU A 1 140 ? -7.513 1.823 11.700 1.00 87.69 140 LEU A C 1
ATOM 1098 O O . LEU A 1 140 ? -7.151 2.548 12.624 1.00 87.69 140 LEU A O 1
ATOM 1102 N N . LEU A 1 141 ? -7.281 0.512 11.716 1.00 84.81 141 LEU A N 1
ATOM 1103 C CA . LEU A 1 141 ? -6.583 -0.156 12.812 1.00 84.81 141 LEU A CA 1
ATOM 1104 C C . LEU A 1 141 ? -5.071 -0.081 12.628 1.00 84.81 141 LEU A C 1
ATOM 1106 O O . LEU A 1 141 ? -4.576 -0.175 11.511 1.00 84.81 141 LEU A O 1
ATOM 1110 N N . HIS A 1 142 ? -4.346 0.123 13.728 1.00 86.75 142 HIS A N 1
ATOM 1111 C CA . HIS A 1 142 ? -2.896 -0.047 13.734 1.00 86.75 142 HIS A CA 1
ATOM 1112 C C . HIS A 1 142 ? -2.600 -1.544 13.705 1.00 86.75 142 HIS A C 1
ATOM 1114 O O . HIS A 1 142 ? -2.898 -2.256 14.665 1.00 86.75 142 HIS A O 1
ATOM 1120 N N . GLU A 1 143 ? -2.050 -2.015 12.594 1.00 86.12 143 GLU A N 1
ATOM 1121 C CA . GLU A 1 143 ? -1.737 -3.424 12.384 1.00 86.12 143 GLU A CA 1
ATOM 1122 C C . GLU A 1 143 ? -0.282 -3.707 12.786 1.00 86.12 143 GLU A C 1
ATOM 1124 O O . GLU A 1 143 ? 0.607 -2.890 12.552 1.00 86.12 143 GLU A O 1
ATOM 1129 N N . LEU A 1 144 ? -0.031 -4.863 13.410 1.00 89.25 144 LEU A N 1
ATOM 1130 C CA . LEU A 1 144 ? 1.268 -5.191 14.026 1.00 89.25 144 LEU A CA 1
ATOM 1131 C C . LEU A 1 144 ? 2.083 -6.229 13.240 1.00 89.25 144 LEU A C 1
ATOM 1133 O O . LEU A 1 144 ? 3.064 -6.779 13.747 1.00 89.25 144 LEU A O 1
ATOM 1137 N N . THR A 1 145 ? 1.697 -6.509 11.997 1.00 91.50 145 THR A N 1
ATOM 1138 C CA . THR A 1 145 ? 2.557 -7.204 11.028 1.00 91.50 145 THR A CA 1
ATOM 1139 C C . THR A 1 145 ? 3.582 -6.233 10.445 1.00 91.50 145 THR A C 1
ATOM 1141 O O . THR A 1 145 ? 3.230 -5.079 10.204 1.00 91.50 145 THR A O 1
ATOM 1144 N N . LEU A 1 146 ? 4.811 -6.688 10.177 1.00 92.75 146 LEU A N 1
ATOM 1145 C CA . LEU A 1 146 ? 5.945 -5.825 9.812 1.00 92.75 146 LEU A CA 1
ATOM 1146 C C . LEU A 1 146 ? 5.622 -4.794 8.724 1.00 92.75 146 LEU A C 1
ATOM 1148 O O . LEU A 1 146 ? 5.862 -3.609 8.927 1.00 92.75 146 LEU A O 1
ATOM 1152 N N . GLN A 1 147 ? 5.080 -5.233 7.590 1.00 92.75 147 GLN A N 1
ATOM 1153 C CA . GLN A 1 147 ? 4.778 -4.346 6.470 1.00 92.75 147 GLN A CA 1
ATOM 1154 C C . GLN A 1 147 ? 3.711 -3.322 6.831 1.00 92.75 147 GLN A C 1
ATOM 1156 O O . GLN A 1 147 ? 3.956 -2.126 6.730 1.00 92.75 147 GLN A O 1
ATOM 1161 N N . ALA A 1 148 ? 2.549 -3.773 7.300 1.00 90.12 148 ALA A N 1
ATOM 1162 C CA . ALA A 1 148 ? 1.464 -2.863 7.647 1.00 90.12 148 ALA A CA 1
ATOM 1163 C C . ALA A 1 148 ? 1.904 -1.834 8.706 1.00 90.12 148 ALA A C 1
ATOM 1165 O O . ALA A 1 148 ? 1.639 -0.645 8.561 1.00 90.12 148 ALA A O 1
ATOM 1166 N N . MET A 1 149 ? 2.664 -2.275 9.711 1.00 89.56 149 MET A N 1
ATOM 1167 C CA . MET A 1 149 ? 3.204 -1.416 10.761 1.00 89.56 149 MET A CA 1
ATOM 1168 C C . MET A 1 149 ? 4.234 -0.411 10.231 1.00 89.56 149 MET A C 1
ATOM 1170 O O . MET A 1 149 ? 4.212 0.755 10.622 1.00 89.56 149 MET A O 1
ATOM 1174 N N . ALA A 1 150 ? 5.135 -0.843 9.345 1.00 90.75 150 ALA A N 1
ATOM 1175 C CA . ALA A 1 150 ? 6.160 0.016 8.765 1.00 90.75 150 ALA A CA 1
ATOM 1176 C C . ALA A 1 150 ? 5.549 1.137 7.917 1.00 90.75 150 ALA A C 1
ATOM 1178 O O . ALA A 1 150 ? 5.952 2.287 8.064 1.00 90.75 150 ALA A O 1
ATOM 1179 N N . TYR A 1 151 ? 4.567 0.818 7.072 1.00 89.38 151 TYR A N 1
ATOM 1180 C CA . TYR A 1 151 ? 3.902 1.800 6.209 1.00 89.38 151 TYR A CA 1
ATOM 1181 C C . TYR A 1 151 ? 2.955 2.735 6.975 1.00 89.38 151 TYR A C 1
ATOM 1183 O O . TYR A 1 151 ? 2.722 3.853 6.527 1.00 89.38 151 TYR A O 1
ATOM 1191 N N . ASP A 1 152 ? 2.415 2.301 8.119 1.00 86.56 152 ASP A N 1
ATOM 1192 C CA . ASP A 1 152 ? 1.551 3.130 8.972 1.00 86.56 152 ASP A CA 1
ATOM 1193 C C . ASP A 1 152 ? 2.367 4.084 9.865 1.00 86.56 152 ASP A C 1
ATOM 1195 O O . ASP A 1 152 ? 2.014 5.249 10.034 1.00 86.56 152 ASP A O 1
ATOM 1199 N N . LEU A 1 153 ? 3.477 3.607 10.445 1.00 85.25 153 LEU A N 1
ATOM 1200 C CA . LEU A 1 153 ? 4.205 4.348 11.485 1.00 85.25 153 LEU A CA 1
ATOM 1201 C C . LEU A 1 153 ? 5.458 5.081 10.999 1.00 85.25 153 LEU A C 1
ATOM 1203 O O . LEU A 1 153 ? 5.936 5.978 11.698 1.00 85.25 153 LEU A O 1
ATOM 1207 N N . LEU A 1 154 ? 6.033 4.694 9.859 1.00 86.81 154 LEU A N 1
ATOM 1208 C CA . LEU A 1 154 ? 7.280 5.267 9.354 1.00 86.81 154 LEU A CA 1
ATOM 1209 C C . LEU A 1 154 ? 7.024 6.113 8.100 1.00 86.81 154 LEU A C 1
ATOM 1211 O O . LEU A 1 154 ? 6.120 5.806 7.327 1.00 86.81 154 LEU A O 1
ATOM 1215 N N . PRO A 1 155 ? 7.836 7.157 7.848 1.00 83.81 155 PRO A N 1
ATOM 1216 C CA . PRO A 1 155 ? 7.701 8.002 6.664 1.00 83.81 155 PRO A CA 1
ATOM 1217 C C . PRO A 1 155 ? 8.267 7.292 5.423 1.00 83.81 155 PRO A C 1
ATOM 1219 O O . PRO A 1 155 ? 9.346 7.627 4.937 1.00 83.81 155 PRO A O 1
ATOM 1222 N N . ILE A 1 156 ? 7.574 6.257 4.950 1.00 81.44 156 ILE A N 1
ATOM 1223 C CA . ILE A 1 156 ? 7.911 5.538 3.718 1.00 81.44 156 ILE A CA 1
ATOM 1224 C C . ILE A 1 156 ? 7.130 6.184 2.574 1.00 81.44 156 ILE A C 1
ATOM 1226 O O . ILE A 1 156 ? 5.921 6.000 2.451 1.00 81.44 156 ILE A O 1
ATOM 1230 N N . GLU A 1 157 ? 7.820 6.944 1.725 1.00 73.94 157 GLU A N 1
ATOM 1231 C CA . GLU A 1 157 ? 7.236 7.534 0.518 1.00 73.94 157 GLU A CA 1
ATOM 1232 C C . GLU A 1 157 ? 7.659 6.726 -0.716 1.00 73.94 157 GLU A C 1
ATOM 1234 O O . GLU A 1 157 ? 8.848 6.530 -0.955 1.00 73.94 157 GLU A O 1
ATOM 1239 N N . ASN A 1 158 ? 6.693 6.274 -1.527 1.00 63.97 158 ASN A N 1
ATOM 1240 C CA . ASN A 1 158 ? 6.926 5.539 -2.784 1.00 63.97 158 ASN A CA 1
ATOM 1241 C C . ASN A 1 158 ? 7.836 4.299 -2.660 1.00 63.97 158 ASN A C 1
ATOM 1243 O O . ASN A 1 158 ? 8.633 4.045 -3.559 1.00 63.97 158 ASN A O 1
ATOM 1247 N N . ASP A 1 159 ? 7.767 3.563 -1.548 1.00 61.69 159 ASP A N 1
ATOM 1248 C CA . ASP A 1 159 ? 8.633 2.401 -1.266 1.00 61.69 159 ASP A CA 1
ATOM 1249 C C . ASP A 1 159 ? 10.142 2.739 -1.207 1.00 61.69 159 ASP A C 1
ATOM 1251 O O . ASP A 1 159 ? 10.998 1.852 -1.156 1.00 61.69 159 ASP A O 1
ATOM 1255 N N . LEU A 1 160 ? 10.488 4.033 -1.164 1.00 51.41 160 LEU A N 1
ATOM 1256 C CA . LEU A 1 160 ? 11.855 4.537 -1.084 1.00 51.41 160 LEU A CA 1
ATOM 1257 C C . LEU A 1 160 ? 12.246 4.754 0.381 1.00 51.41 160 LEU A C 1
ATOM 1259 O O . LEU A 1 160 ? 12.189 5.861 0.916 1.00 51.41 160 LEU A O 1
ATOM 1263 N N . LYS A 1 161 ? 12.706 3.684 1.031 1.00 53.50 161 LYS A N 1
ATOM 1264 C CA . LYS A 1 161 ? 13.662 3.789 2.147 1.00 53.50 161 LYS A CA 1
ATOM 1265 C C . LYS A 1 161 ? 15.073 3.545 1.580 1.00 53.50 161 LYS A C 1
ATOM 1267 O O . LYS A 1 161 ? 15.208 3.198 0.411 1.00 53.50 161 LYS A O 1
ATOM 1272 N N . GLU A 1 162 ? 16.141 3.707 2.369 1.00 53.38 162 GLU A N 1
ATOM 1273 C CA . GLU A 1 162 ? 17.543 3.435 1.951 1.00 53.38 162 GLU A CA 1
ATOM 1274 C C . GLU A 1 162 ? 17.741 2.054 1.262 1.00 53.38 162 GLU A C 1
ATOM 1276 O O . GLU A 1 162 ? 18.759 1.832 0.605 1.00 53.38 162 GLU A O 1
ATOM 1281 N N . VAL A 1 163 ? 16.764 1.141 1.379 1.00 64.00 163 VAL A N 1
ATOM 1282 C CA . VAL A 1 163 ? 16.612 -0.101 0.610 1.00 64.00 163 VAL A CA 1
ATOM 1283 C C . VAL A 1 163 ? 15.173 -0.200 0.081 1.00 64.00 163 VAL A C 1
ATOM 1285 O O . VAL A 1 163 ? 14.230 0.064 0.827 1.00 64.00 163 VAL A O 1
ATOM 1288 N N . LEU A 1 164 ? 15.025 -0.598 -1.188 1.00 67.94 164 LEU A N 1
ATOM 1289 C CA . LEU A 1 164 ? 13.739 -0.917 -1.819 1.00 67.94 164 LEU A CA 1
ATOM 1290 C C . LEU A 1 164 ? 13.123 -2.152 -1.147 1.00 67.94 164 LEU A C 1
ATOM 1292 O O . LEU A 1 164 ? 13.761 -3.204 -1.092 1.00 67.94 164 LEU A O 1
ATOM 1296 N N . LEU A 1 165 ? 11.903 -2.006 -0.632 1.00 80.00 165 LEU A N 1
ATOM 1297 C CA . LEU A 1 165 ? 11.110 -3.096 -0.059 1.00 80.00 165 LEU A CA 1
ATOM 1298 C C . LEU A 1 165 ? 10.245 -3.703 -1.168 1.00 80.00 165 LEU A C 1
ATOM 1300 O O . LEU A 1 165 ? 9.106 -3.291 -1.362 1.00 80.00 165 LEU A O 1
ATOM 1304 N N . ASP A 1 166 ? 10.808 -4.634 -1.935 1.00 80.62 166 ASP A N 1
ATOM 1305 C CA . ASP A 1 166 ? 10.143 -5.245 -3.088 1.00 80.62 166 ASP A CA 1
ATOM 1306 C C . ASP A 1 166 ? 10.215 -6.784 -3.066 1.00 80.62 166 ASP A C 1
ATOM 1308 O O . ASP A 1 166 ? 10.858 -7.400 -2.214 1.00 80.62 166 ASP A O 1
ATOM 1312 N N . GLU A 1 167 ? 9.552 -7.417 -4.034 1.00 83.06 167 GLU A N 1
ATOM 1313 C CA . GLU A 1 167 ? 9.544 -8.876 -4.238 1.00 83.06 167 GLU A CA 1
ATOM 1314 C C . GLU A 1 167 ? 10.931 -9.453 -4.588 1.00 83.06 167 GLU A C 1
ATOM 1316 O O . GLU A 1 167 ? 11.133 -10.665 -4.563 1.00 83.06 167 GLU A O 1
ATOM 1321 N N . ASN A 1 168 ? 11.921 -8.608 -4.902 1.00 81.56 168 ASN A N 1
ATOM 1322 C CA . ASN A 1 168 ? 13.288 -9.049 -5.181 1.00 81.56 168 ASN A CA 1
ATOM 1323 C C . ASN A 1 168 ? 14.112 -9.255 -3.905 1.00 81.56 168 ASN A C 1
ATOM 1325 O O . ASN A 1 168 ? 15.262 -9.719 -3.969 1.00 81.56 168 ASN A O 1
ATOM 1329 N N . ASP A 1 169 ? 13.565 -8.882 -2.749 1.00 86.50 169 ASP A N 1
ATOM 1330 C CA . ASP A 1 169 ? 14.148 -9.163 -1.455 1.00 86.50 169 ASP A CA 1
ATOM 1331 C C . ASP A 1 169 ? 13.463 -10.350 -0.770 1.00 86.50 169 ASP A C 1
ATOM 1333 O O . ASP A 1 169 ? 12.494 -10.197 -0.037 1.00 86.50 169 ASP A O 1
ATOM 1337 N N . GLU A 1 170 ? 14.026 -11.547 -0.952 1.00 87.31 170 GLU A N 1
ATOM 1338 C CA . GLU A 1 170 ? 13.545 -12.786 -0.316 1.00 87.31 170 GLU A CA 1
ATOM 1339 C C . GLU A 1 170 ? 13.355 -12.642 1.205 1.00 87.31 170 GLU A C 1
ATOM 1341 O O . GLU A 1 170 ? 12.400 -13.170 1.773 1.00 87.31 170 GLU A O 1
ATOM 1346 N N . LEU A 1 171 ? 14.231 -11.874 1.868 1.00 89.69 171 LEU A N 1
ATOM 1347 C CA . LEU A 1 171 ? 14.128 -11.625 3.304 1.00 89.69 171 LEU A CA 1
ATOM 1348 C C . LEU A 1 171 ? 12.907 -10.757 3.641 1.00 89.69 171 LEU A C 1
ATOM 1350 O O . LEU A 1 171 ? 12.259 -10.985 4.658 1.00 89.69 171 LEU A O 1
ATOM 1354 N N . TRP A 1 172 ? 12.563 -9.786 2.792 1.00 91.31 172 TRP A N 1
ATOM 1355 C CA . TRP A 1 172 ? 11.350 -8.985 2.952 1.00 91.31 172 TRP A CA 1
ATOM 1356 C C . TRP A 1 172 ? 10.096 -9.843 2.789 1.00 91.31 172 TRP A C 1
ATOM 1358 O O . TRP A 1 172 ? 9.226 -9.801 3.657 1.00 91.31 172 TRP A O 1
ATOM 1368 N N . VAL A 1 173 ? 10.030 -10.664 1.736 1.00 90.25 173 VAL A N 1
ATOM 1369 C CA . VAL A 1 173 ? 8.886 -11.549 1.454 1.00 90.25 173 VAL A CA 1
ATOM 1370 C C . VAL A 1 173 ? 8.626 -12.518 2.617 1.00 90.25 173 VAL A C 1
ATOM 1372 O O . VAL A 1 173 ? 7.478 -12.719 3.011 1.00 90.25 173 VAL A O 1
ATOM 1375 N N . GLU A 1 174 ? 9.679 -13.054 3.244 1.00 91.44 174 GLU A N 1
ATOM 1376 C CA . GLU A 1 174 ? 9.547 -13.927 4.421 1.00 91.44 174 GLU A CA 1
ATOM 1377 C C . GLU A 1 174 ? 9.049 -13.178 5.676 1.00 91.44 174 GLU A C 1
ATOM 1379 O O . GLU A 1 174 ? 8.323 -13.742 6.504 1.00 91.44 174 GLU A O 1
ATOM 1384 N N . LE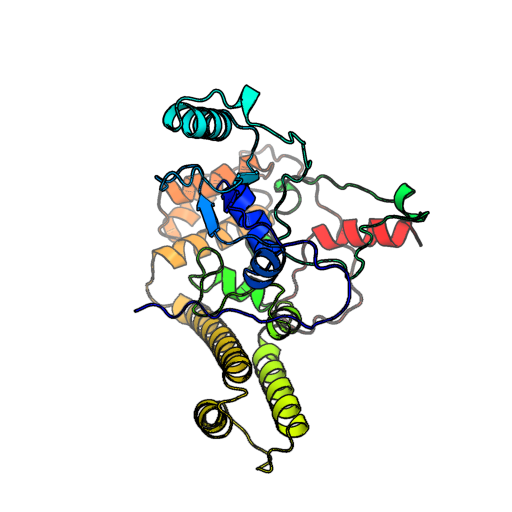U A 1 175 ? 9.450 -11.915 5.855 1.00 93.06 175 LEU A N 1
ATOM 1385 C CA . LEU A 1 175 ? 9.213 -11.149 7.084 1.00 93.06 175 LEU A CA 1
ATOM 1386 C C . LEU A 1 175 ? 7.961 -10.264 7.045 1.00 93.06 175 LEU A C 1
ATOM 1388 O O . LEU A 1 175 ? 7.400 -9.984 8.106 1.00 93.06 175 LEU A O 1
ATOM 1392 N N . ARG A 1 176 ? 7.517 -9.810 5.866 1.00 92.88 176 ARG A N 1
ATOM 1393 C CA . ARG A 1 176 ? 6.512 -8.739 5.699 1.00 92.88 176 ARG A CA 1
ATOM 1394 C C . ARG A 1 176 ? 5.192 -8.996 6.426 1.00 92.88 176 ARG A C 1
ATOM 1396 O O . ARG A 1 176 ? 4.590 -8.063 6.957 1.00 92.88 176 ARG A O 1
ATOM 1403 N N . HIS A 1 177 ? 4.773 -10.257 6.515 1.00 93.75 177 HIS A N 1
ATOM 1404 C CA . HIS A 1 177 ? 3.526 -10.664 7.173 1.00 93.75 177 HIS A CA 1
ATOM 1405 C C . HIS A 1 177 ? 3.734 -11.239 8.582 1.00 93.75 177 HIS A C 1
ATOM 1407 O O . HIS A 1 177 ? 2.768 -11.628 9.240 1.00 93.75 177 HIS A O 1
ATOM 1413 N N . GLN A 1 178 ? 4.975 -11.291 9.077 1.00 94.56 178 GLN A N 1
ATOM 1414 C CA . GLN A 1 178 ? 5.249 -11.730 10.443 1.00 94.56 178 GLN A CA 1
ATOM 1415 C C . GLN A 1 178 ? 4.875 -10.643 11.450 1.00 94.56 178 GLN A C 1
ATOM 1417 O O . GLN A 1 178 ? 5.017 -9.444 11.201 1.00 94.56 178 GLN A O 1
ATOM 1422 N N . HIS A 1 179 ? 4.426 -11.076 12.626 1.00 93.75 179 HIS A N 1
ATOM 1423 C CA . HIS A 1 179 ? 4.138 -10.177 13.736 1.00 93.75 179 HIS A CA 1
ATOM 1424 C C . HIS A 1 179 ? 5.428 -9.523 14.253 1.00 93.75 179 HIS A C 1
ATOM 1426 O O . HIS A 1 179 ? 6.417 -10.218 14.498 1.00 93.75 179 HIS A O 1
ATOM 1432 N N . ILE A 1 180 ? 5.412 -8.210 14.502 1.00 91.94 180 ILE A N 1
ATOM 1433 C CA . ILE A 1 180 ? 6.605 -7.427 14.875 1.00 91.94 180 ILE A CA 1
ATOM 1434 C C . ILE A 1 180 ? 7.374 -8.016 16.069 1.00 91.94 180 ILE A C 1
ATOM 1436 O O . ILE A 1 180 ? 8.602 -7.998 16.091 1.00 91.94 180 ILE A O 1
ATOM 1440 N N . ALA A 1 181 ? 6.660 -8.628 17.021 1.00 89.56 181 ALA A N 1
ATOM 1441 C CA . ALA A 1 181 ? 7.239 -9.267 18.207 1.00 89.56 181 ALA A CA 1
ATOM 1442 C C . ALA A 1 181 ? 8.257 -10.383 17.899 1.00 89.56 181 ALA A C 1
ATOM 1444 O O . ALA A 1 181 ? 9.129 -10.649 18.726 1.00 89.56 181 ALA A O 1
ATOM 1445 N N . VAL A 1 182 ? 8.152 -11.041 16.739 1.00 93.94 182 VAL A N 1
ATOM 1446 C CA . VAL A 1 182 ? 9.060 -12.129 16.340 1.00 93.94 182 VAL A CA 1
ATOM 1447 C C . VAL A 1 182 ? 10.041 -11.722 15.243 1.00 93.94 182 VAL A C 1
ATOM 1449 O O . VAL A 1 182 ? 11.053 -12.396 15.076 1.00 93.94 182 VAL A O 1
ATOM 1452 N N . VAL A 1 183 ? 9.818 -10.600 14.548 1.00 93.81 183 VAL A N 1
ATOM 1453 C CA . VAL A 1 183 ? 10.630 -10.177 13.389 1.00 93.81 183 VAL A CA 1
ATOM 1454 C C . VAL A 1 183 ? 12.114 -10.087 13.736 1.00 93.81 183 VAL A C 1
ATOM 1456 O O . VAL A 1 183 ? 12.931 -10.715 13.068 1.00 93.81 183 VAL A O 1
ATOM 1459 N N . SER A 1 184 ? 12.496 -9.377 14.803 1.00 91.12 184 SER A N 1
ATOM 1460 C CA . SER A 1 184 ? 13.914 -9.243 15.178 1.00 91.12 184 SER A CA 1
ATOM 1461 C C . SER A 1 184 ? 14.571 -10.597 15.482 1.00 91.12 184 SER A C 1
ATOM 1463 O O . SER A 1 184 ? 15.747 -10.805 15.168 1.00 91.12 184 SER A O 1
ATOM 1465 N N . GLN A 1 185 ? 13.814 -11.538 16.056 1.00 91.25 185 GLN A N 1
ATOM 1466 C CA . GLN A 1 185 ? 14.292 -12.896 16.324 1.00 91.25 185 GLN A CA 1
ATOM 1467 C C . GLN A 1 185 ? 14.449 -13.690 15.022 1.00 91.25 185 GLN A C 1
ATOM 1469 O O . GLN A 1 185 ? 15.483 -14.330 14.830 1.00 91.25 185 GLN A O 1
ATOM 1474 N N . SER A 1 186 ? 13.478 -13.602 14.110 1.00 93.19 186 SER A N 1
ATOM 1475 C CA . SER A 1 186 ? 13.519 -14.229 12.783 1.00 93.19 186 SER A CA 1
ATOM 1476 C C . SER A 1 186 ? 14.698 -13.723 11.949 1.00 93.19 186 SER A C 1
ATOM 1478 O O . SER A 1 186 ? 15.465 -14.531 11.428 1.00 93.19 186 SER A O 1
ATOM 1480 N N . VAL A 1 187 ? 14.925 -12.404 11.903 1.00 91.19 187 VAL A N 1
ATOM 1481 C CA . VAL A 1 187 ? 16.061 -11.807 11.177 1.00 91.19 187 VAL A CA 1
ATOM 1482 C C . VAL A 1 187 ? 17.392 -12.299 11.751 1.00 91.19 187 VAL A C 1
ATOM 1484 O O . VAL A 1 187 ? 18.273 -12.720 11.004 1.00 91.19 187 VAL A O 1
ATOM 1487 N N . THR A 1 188 ? 17.529 -12.317 13.081 1.00 89.12 188 THR A N 1
ATOM 1488 C CA . THR A 1 188 ? 18.747 -12.805 13.754 1.00 89.12 188 THR A CA 1
ATOM 1489 C C . THR A 1 188 ? 18.970 -14.302 13.510 1.00 89.12 188 THR A C 1
ATOM 1491 O O . THR A 1 188 ? 20.099 -14.741 13.289 1.00 89.12 188 THR A O 1
ATOM 1494 N N . LYS A 1 189 ? 17.897 -15.101 13.497 1.00 90.69 189 LYS A N 1
ATOM 1495 C CA . LYS A 1 189 ? 17.946 -16.534 13.181 1.00 90.69 189 LYS A CA 1
ATOM 1496 C C . LYS A 1 189 ? 18.403 -16.773 11.741 1.00 90.69 189 LYS A C 1
ATOM 1498 O O . LYS A 1 189 ? 19.249 -17.639 11.518 1.00 90.69 189 LYS A O 1
ATOM 1503 N N . ASN A 1 190 ? 17.882 -16.010 10.782 1.00 90.06 190 ASN A N 1
ATOM 1504 C CA . ASN A 1 190 ? 18.270 -16.118 9.375 1.00 90.06 190 ASN A CA 1
ATOM 1505 C C . ASN A 1 190 ? 19.714 -15.647 9.154 1.00 90.06 190 ASN A C 1
ATOM 1507 O O . ASN A 1 190 ? 20.467 -16.324 8.457 1.00 90.06 190 ASN A O 1
ATOM 1511 N N . LEU A 1 191 ? 20.154 -14.597 9.856 1.00 87.62 191 LEU A N 1
ATOM 1512 C CA . LEU A 1 191 ? 21.555 -14.175 9.867 1.00 87.62 191 LEU A CA 1
ATOM 1513 C C . LEU A 1 191 ? 22.485 -15.273 10.414 1.00 87.62 191 LEU A C 1
ATOM 1515 O O . LEU A 1 191 ? 23.523 -15.540 9.814 1.00 87.62 191 LEU A O 1
ATOM 1519 N N . LYS A 1 192 ? 22.115 -15.952 11.511 1.00 85.75 192 LYS A N 1
ATOM 1520 C CA . LYS A 1 192 ? 22.911 -17.069 12.057 1.00 85.75 192 LYS A CA 1
ATOM 1521 C C . LYS A 1 192 ? 23.025 -18.214 11.048 1.00 85.75 192 LYS A C 1
ATOM 1523 O O . LYS A 1 192 ? 24.132 -18.645 10.742 1.00 85.75 192 LYS A O 1
ATOM 1528 N N . LYS A 1 193 ? 21.900 -18.638 10.455 1.00 87.81 193 LYS A N 1
ATOM 1529 C CA . LYS A 1 193 ? 21.886 -19.658 9.389 1.00 87.81 193 LYS A CA 1
ATOM 1530 C C . LYS A 1 193 ? 22.777 -19.267 8.207 1.00 87.81 193 LYS A C 1
ATOM 1532 O O . LYS A 1 193 ? 23.503 -20.110 7.682 1.00 87.81 193 LYS A O 1
ATOM 1537 N N . PHE A 1 194 ? 22.732 -18.000 7.798 1.00 86.06 194 PHE A N 1
ATOM 1538 C CA . PHE A 1 194 ? 23.580 -17.475 6.737 1.00 86.06 194 PHE A CA 1
ATOM 1539 C C . PHE A 1 194 ? 25.064 -17.622 7.096 1.00 86.06 194 PHE A C 1
ATOM 1541 O O . PHE A 1 194 ? 25.816 -18.239 6.341 1.00 86.06 194 PHE A O 1
ATOM 1548 N N . THR A 1 195 ? 25.473 -17.149 8.272 1.00 82.19 195 THR A N 1
ATOM 1549 C CA . THR A 1 195 ? 26.859 -17.230 8.753 1.00 82.19 195 THR A CA 1
ATOM 1550 C C . THR A 1 195 ? 27.363 -18.674 8.860 1.00 82.19 195 THR A C 1
ATOM 1552 O O . THR A 1 195 ? 28.470 -18.975 8.398 1.00 82.19 195 THR A O 1
ATOM 1555 N N . ASP A 1 196 ? 26.536 -19.580 9.388 1.00 83.62 196 ASP A N 1
ATOM 1556 C CA . ASP A 1 196 ? 26.855 -21.006 9.526 1.00 83.62 196 ASP A CA 1
ATOM 1557 C C . ASP A 1 196 ? 27.036 -21.674 8.154 1.00 83.62 196 ASP A C 1
ATOM 1559 O O . ASP A 1 196 ? 28.005 -22.406 7.932 1.00 83.62 196 ASP A O 1
ATOM 1563 N N . SER A 1 197 ? 26.164 -21.358 7.185 1.00 85.75 197 SER A N 1
ATOM 1564 C CA . SER A 1 197 ? 26.256 -21.885 5.814 1.00 85.75 197 SER A CA 1
ATOM 1565 C C . SER A 1 197 ? 27.562 -21.496 5.114 1.00 85.75 197 SER A C 1
ATOM 1567 O O . SER A 1 197 ? 28.086 -22.250 4.292 1.00 85.75 197 SER A O 1
ATOM 1569 N N . LYS A 1 198 ? 28.121 -20.332 5.465 1.00 83.12 198 LYS A N 1
ATOM 1570 C CA . LYS A 1 198 ? 29.385 -19.824 4.919 1.00 83.12 198 LYS A CA 1
ATOM 1571 C C . LYS A 1 198 ? 30.607 -20.240 5.747 1.00 83.12 198 LYS A C 1
ATOM 1573 O O . LYS A 1 198 ? 31.710 -19.793 5.444 1.00 83.12 198 LYS A O 1
ATOM 1578 N N . ARG A 1 199 ? 30.434 -21.126 6.744 1.00 68.50 199 ARG A N 1
ATOM 1579 C CA . ARG A 1 199 ? 31.491 -21.685 7.615 1.00 68.50 199 ARG A CA 1
ATOM 1580 C C . ARG A 1 199 ? 32.349 -20.621 8.302 1.00 68.50 199 ARG A C 1
ATOM 1582 O O . ARG A 1 199 ? 33.557 -20.780 8.473 1.00 68.50 199 ARG A O 1
ATOM 1589 N N . MET A 1 200 ? 31.720 -19.530 8.715 1.00 64.38 200 MET A N 1
ATOM 1590 C CA . MET A 1 200 ? 32.361 -18.519 9.545 1.00 64.38 200 MET A CA 1
ATOM 1591 C C . MET A 1 200 ? 32.465 -19.048 10.977 1.00 64.38 200 MET A C 1
ATOM 1593 O O . MET A 1 200 ? 31.504 -19.016 11.739 1.00 64.38 200 MET A O 1
ATOM 1597 N N . GLY A 1 201 ? 33.635 -19.565 11.350 1.00 56.59 201 GLY A N 1
ATOM 1598 C CA . GLY A 1 201 ? 33.898 -19.971 12.728 1.00 56.59 201 GLY A CA 1
ATOM 1599 C C . GLY A 1 201 ? 33.817 -18.770 13.675 1.00 56.59 201 GLY A C 1
ATOM 1600 O O . GLY A 1 201 ? 34.619 -17.843 13.563 1.00 56.59 201 GLY A O 1
ATOM 1601 N N . GLY A 1 202 ? 32.871 -18.784 14.620 1.00 52.56 202 GLY A N 1
ATOM 1602 C CA . GLY A 1 202 ? 32.875 -17.827 15.727 1.00 52.56 202 GLY A CA 1
ATOM 1603 C C . GLY A 1 202 ? 31.570 -17.711 16.514 1.00 52.56 202 GLY A C 1
ATOM 1604 O O . GLY A 1 202 ? 30.653 -17.039 16.059 1.00 52.56 202 GLY A O 1
ATOM 1605 N N . GLY A 1 203 ? 31.577 -18.278 17.728 1.00 53.91 203 GLY A N 1
ATOM 1606 C CA . GLY A 1 203 ? 30.897 -17.784 18.936 1.00 53.91 203 GLY A CA 1
ATOM 1607 C C . GLY A 1 203 ? 29.366 -17.702 18.935 1.00 53.91 203 GLY A C 1
ATOM 1608 O O . GLY A 1 203 ? 28.758 -16.971 18.166 1.00 53.91 203 GLY A O 1
ATOM 1609 N N . ASP A 1 204 ? 28.742 -18.351 19.918 1.00 49.19 204 ASP A N 1
ATOM 1610 C CA . ASP A 1 204 ? 27.290 -18.566 20.039 1.00 49.19 204 ASP A CA 1
ATOM 1611 C C . ASP A 1 204 ? 26.417 -17.307 20.281 1.00 49.19 204 ASP A C 1
ATOM 1613 O O . ASP A 1 204 ? 25.214 -17.412 20.521 1.00 49.19 204 ASP A O 1
ATOM 1617 N N . LYS A 1 205 ? 26.988 -16.098 20.207 1.00 52.75 205 LYS A N 1
ATOM 1618 C CA . LYS A 1 205 ? 26.281 -14.819 20.385 1.00 52.75 205 LYS A CA 1
ATOM 1619 C C . LYS A 1 205 ? 26.783 -13.776 19.388 1.00 52.75 205 LYS A C 1
ATOM 1621 O O . LYS A 1 205 ? 27.636 -12.963 19.722 1.00 52.75 205 LYS A O 1
ATOM 1626 N N . GLN A 1 206 ? 26.240 -13.797 18.175 1.00 57.31 206 GLN A N 1
ATOM 1627 C CA . GLN A 1 206 ? 26.459 -12.741 17.183 1.00 57.31 206 GLN A CA 1
ATOM 1628 C C . GLN A 1 206 ? 25.337 -11.706 17.318 1.00 57.31 206 GLN A C 1
ATOM 1630 O O . GLN A 1 206 ? 24.157 -12.050 17.244 1.00 57.31 206 GLN A O 1
ATOM 1635 N N . SER A 1 207 ? 25.700 -10.453 17.595 1.00 52.59 207 SER A N 1
ATOM 1636 C CA . SER A 1 207 ? 24.767 -9.342 17.836 1.00 52.59 207 SER A CA 1
ATOM 1637 C C . SER A 1 207 ? 24.827 -8.304 16.709 1.00 52.59 207 SER A C 1
ATOM 1639 O O . SER A 1 207 ? 25.756 -8.306 15.905 1.00 52.59 207 SER A O 1
ATOM 1641 N N . MET A 1 208 ? 23.886 -7.349 16.676 1.00 53.84 208 MET A N 1
ATOM 1642 C CA . MET A 1 208 ? 23.880 -6.239 15.701 1.00 53.84 208 MET A CA 1
ATOM 1643 C C . MET A 1 208 ? 25.208 -5.469 15.616 1.00 53.84 208 MET A C 1
ATOM 1645 O O . MET A 1 208 ? 25.550 -4.934 14.562 1.00 53.84 208 MET A O 1
ATOM 1649 N N . ARG A 1 209 ? 25.978 -5.420 16.714 1.00 57.16 209 ARG A N 1
ATOM 1650 C CA . ARG A 1 209 ? 27.276 -4.728 16.769 1.00 57.16 209 ARG A CA 1
ATOM 1651 C C . ARG A 1 209 ? 28.355 -5.408 15.916 1.00 57.16 209 ARG A C 1
ATOM 1653 O O . ARG A 1 209 ? 29.346 -4.763 15.576 1.00 57.16 209 ARG A O 1
ATOM 1660 N N . ASP A 1 210 ? 28.132 -6.656 15.509 1.00 68.06 210 ASP A N 1
ATOM 1661 C CA . ASP A 1 210 ? 29.090 -7.460 14.751 1.00 68.06 210 ASP A CA 1
ATOM 1662 C C . ASP A 1 210 ? 28.882 -7.366 13.232 1.00 68.06 210 ASP A C 1
ATOM 1664 O O . ASP A 1 210 ? 29.784 -7.715 12.471 1.00 68.06 210 ASP A O 1
ATOM 1668 N N . LEU A 1 211 ? 27.752 -6.823 12.758 1.00 74.56 211 LEU A N 1
ATOM 1669 C CA . LEU A 1 211 ? 27.421 -6.803 11.328 1.00 74.56 211 LEU A CA 1
ATOM 1670 C C . LEU A 1 211 ? 28.415 -5.967 10.505 1.00 74.56 211 LEU A C 1
ATOM 1672 O O . LEU A 1 211 ? 28.897 -6.400 9.460 1.00 74.56 211 LEU A O 1
ATOM 1676 N N . SER A 1 212 ? 28.805 -4.798 11.019 1.00 74.44 212 SER A N 1
ATOM 1677 C CA . SER A 1 212 ? 29.828 -3.944 10.400 1.00 74.44 212 SER A CA 1
ATOM 1678 C C . SER A 1 212 ? 31.202 -4.619 10.352 1.00 74.44 212 SER A C 1
ATOM 1680 O O . SER A 1 212 ? 31.983 -4.377 9.432 1.00 74.44 212 SER A O 1
ATOM 1682 N N . GLN A 1 213 ? 31.518 -5.479 11.326 1.00 76.62 213 GLN A N 1
ATOM 1683 C CA . GLN A 1 213 ? 32.753 -6.266 11.314 1.00 76.62 213 GLN A CA 1
ATOM 1684 C C . GLN A 1 213 ? 32.661 -7.435 10.329 1.00 76.62 213 GLN A C 1
ATOM 1686 O O . GLN A 1 213 ? 33.638 -7.735 9.646 1.00 76.62 213 GLN A O 1
ATOM 1691 N N . MET A 1 214 ? 31.492 -8.066 10.212 1.00 74.94 214 MET A N 1
ATOM 1692 C CA . MET A 1 214 ? 31.237 -9.124 9.234 1.00 74.94 214 MET A CA 1
ATOM 1693 C C . MET A 1 214 ? 31.340 -8.605 7.800 1.00 74.94 214 MET A C 1
ATOM 1695 O O . MET A 1 214 ? 31.983 -9.255 6.982 1.00 74.94 214 MET A O 1
ATOM 1699 N N . ILE A 1 215 ? 30.812 -7.408 7.518 1.00 79.56 215 ILE A N 1
ATOM 1700 C CA . ILE A 1 215 ? 30.962 -6.747 6.211 1.00 79.56 215 ILE A CA 1
ATOM 1701 C C . ILE A 1 215 ? 32.445 -6.551 5.874 1.00 79.56 215 ILE A C 1
ATOM 1703 O O . ILE A 1 215 ? 32.870 -6.848 4.761 1.00 79.56 215 ILE A O 1
ATOM 1707 N N . LYS A 1 216 ? 33.258 -6.116 6.847 1.00 81.56 216 LYS A N 1
ATOM 1708 C CA . LYS A 1 216 ? 34.710 -5.963 6.656 1.00 81.56 216 LYS A CA 1
ATOM 1709 C C . LYS A 1 216 ? 35.426 -7.298 6.429 1.00 81.56 216 LYS A C 1
ATOM 1711 O O . LYS A 1 216 ? 36.372 -7.343 5.651 1.00 81.56 216 LYS A O 1
ATOM 1716 N N . LYS A 1 217 ? 35.002 -8.370 7.106 1.00 80.94 217 LYS A N 1
ATOM 1717 C CA . LYS A 1 217 ? 35.580 -9.718 6.953 1.00 80.94 217 LYS A CA 1
ATOM 1718 C C . LYS A 1 217 ? 35.163 -10.402 5.647 1.00 80.94 217 LYS A C 1
ATOM 1720 O O . LYS A 1 217 ? 35.888 -11.267 5.169 1.00 80.94 217 LYS A O 1
ATOM 1725 N N . MET A 1 218 ? 34.009 -10.037 5.091 1.00 74.75 218 MET A N 1
ATOM 1726 C CA . MET A 1 218 ? 33.430 -10.652 3.897 1.00 74.75 218 MET A CA 1
ATOM 1727 C C . MET A 1 218 ? 32.852 -9.598 2.944 1.00 74.75 218 MET A C 1
ATOM 1729 O O . MET A 1 218 ? 31.629 -9.505 2.787 1.00 74.75 218 MET A O 1
ATOM 1733 N N . PRO A 1 219 ? 33.708 -8.820 2.264 1.00 83.38 219 PRO A N 1
ATOM 1734 C CA . PRO A 1 219 ? 33.249 -7.806 1.318 1.00 83.38 219 PRO A CA 1
ATOM 1735 C C . PRO A 1 219 ? 32.409 -8.404 0.177 1.00 83.38 219 PRO A C 1
ATOM 1737 O O . PRO A 1 219 ? 31.479 -7.763 -0.303 1.00 83.38 219 PRO A O 1
ATOM 1740 N N . GLN A 1 220 ? 32.653 -9.663 -0.205 1.00 85.94 220 GLN A N 1
ATOM 1741 C CA . GLN A 1 220 ? 31.879 -10.363 -1.233 1.00 85.94 220 GLN A CA 1
ATOM 1742 C C . GLN A 1 220 ? 30.395 -10.560 -0.873 1.00 85.94 220 GLN A C 1
ATOM 1744 O O . GLN A 1 220 ? 29.564 -10.646 -1.771 1.00 85.94 220 GLN A O 1
ATOM 1749 N N . TYR A 1 221 ? 30.049 -10.590 0.420 1.00 85.44 221 TYR A N 1
ATOM 1750 C CA . TYR A 1 221 ? 28.670 -10.737 0.906 1.00 85.44 221 TYR A CA 1
ATOM 1751 C C . TYR A 1 221 ? 28.097 -9.427 1.459 1.00 85.44 221 TYR A C 1
ATOM 1753 O O . TYR A 1 221 ? 27.048 -9.426 2.103 1.00 85.44 221 TYR A O 1
ATOM 1761 N N . GLN A 1 222 ? 28.761 -8.293 1.212 1.00 85.25 222 GLN A N 1
ATOM 1762 C CA . GLN A 1 222 ? 28.346 -6.990 1.728 1.00 85.25 222 GLN A CA 1
ATOM 1763 C C . GLN A 1 222 ? 26.887 -6.671 1.385 1.00 85.25 222 GLN A C 1
ATOM 1765 O O . GLN A 1 222 ? 26.148 -6.233 2.259 1.00 85.25 222 GLN A O 1
ATOM 1770 N N . LYS A 1 223 ? 26.453 -6.940 0.146 1.00 84.38 223 LYS A N 1
ATOM 1771 C CA . LYS A 1 223 ? 25.078 -6.665 -0.299 1.00 84.38 223 LYS A CA 1
ATOM 1772 C C . LYS A 1 223 ? 24.036 -7.455 0.501 1.00 84.38 223 LYS A C 1
ATOM 1774 O O . LYS A 1 223 ? 23.019 -6.887 0.883 1.00 84.38 223 LYS A O 1
ATOM 1779 N N . GLU A 1 224 ? 24.287 -8.735 0.772 1.00 84.44 224 GLU A N 1
ATOM 1780 C CA . GLU A 1 224 ? 23.390 -9.580 1.573 1.00 84.44 224 GLU A CA 1
ATOM 1781 C C . GLU A 1 224 ? 23.384 -9.148 3.041 1.00 84.44 224 GLU A C 1
ATOM 1783 O O . GLU A 1 224 ? 22.320 -8.964 3.622 1.00 84.44 224 GLU A O 1
ATOM 1788 N N . LEU A 1 225 ? 24.557 -8.899 3.632 1.00 85.50 225 LEU A N 1
ATOM 1789 C CA . LEU A 1 225 ? 24.663 -8.420 5.014 1.00 85.50 225 LEU A CA 1
ATOM 1790 C C . LEU A 1 225 ? 23.976 -7.062 5.206 1.00 85.50 225 LEU A C 1
ATOM 1792 O O . LEU A 1 225 ? 23.296 -6.857 6.209 1.00 85.50 225 LEU A O 1
ATOM 1796 N N . SER A 1 226 ? 24.085 -6.156 4.232 1.00 85.44 226 SER A N 1
ATOM 1797 C CA . SER A 1 226 ? 23.369 -4.879 4.250 1.00 85.44 226 SER A CA 1
ATOM 1798 C C . SER A 1 226 ? 21.848 -5.057 4.319 1.00 85.44 226 SER A C 1
ATOM 1800 O O . SER A 1 226 ? 21.204 -4.280 5.017 1.00 85.44 226 SER A O 1
ATOM 1802 N N . LYS A 1 227 ? 21.269 -6.094 3.691 1.00 87.19 227 LYS A N 1
ATOM 1803 C CA . LYS A 1 227 ? 19.826 -6.382 3.799 1.00 87.19 227 LYS A CA 1
ATOM 1804 C C . LYS A 1 227 ? 19.418 -6.707 5.237 1.00 87.19 227 LYS A C 1
ATOM 1806 O O . LYS A 1 227 ? 18.487 -6.100 5.758 1.00 87.19 227 LYS A O 1
ATOM 1811 N N . TYR A 1 228 ? 20.146 -7.603 5.910 1.00 89.06 228 TYR A N 1
ATOM 1812 C CA . TYR A 1 228 ? 19.882 -7.941 7.317 1.00 89.06 228 TYR A CA 1
ATOM 1813 C C . TYR A 1 228 ? 19.948 -6.709 8.228 1.00 89.06 228 TYR A C 1
ATOM 1815 O O . TYR A 1 228 ? 19.096 -6.546 9.102 1.00 89.06 228 TYR A O 1
ATOM 1823 N N . ALA A 1 229 ? 20.925 -5.823 8.002 1.00 86.50 229 ALA A N 1
ATOM 1824 C CA . ALA A 1 229 ? 21.056 -4.565 8.739 1.00 86.50 229 ALA A CA 1
ATOM 1825 C C . ALA A 1 229 ? 19.800 -3.699 8.598 1.00 86.50 229 ALA A C 1
ATOM 1827 O O . ALA A 1 229 ? 19.263 -3.200 9.587 1.00 86.50 229 ALA A O 1
ATOM 1828 N N . THR A 1 230 ? 19.332 -3.538 7.359 1.00 87.94 230 THR A N 1
ATOM 1829 C CA . THR A 1 230 ? 18.180 -2.696 7.050 1.00 87.94 230 THR A CA 1
ATOM 1830 C C . THR A 1 230 ? 16.898 -3.246 7.658 1.00 87.94 230 THR A C 1
ATOM 1832 O O . THR A 1 230 ? 16.153 -2.474 8.253 1.00 87.94 230 THR A O 1
ATOM 1835 N N . HIS A 1 231 ? 16.660 -4.560 7.600 1.00 89.94 231 HIS A N 1
ATOM 1836 C CA . HIS A 1 231 ? 15.466 -5.171 8.201 1.00 89.94 231 HIS A CA 1
ATOM 1837 C C . HIS A 1 231 ? 15.473 -5.118 9.731 1.00 89.94 231 HIS A C 1
ATOM 1839 O O . HIS A 1 231 ? 14.432 -4.873 10.340 1.00 89.94 231 HIS A O 1
ATOM 1845 N N . LEU A 1 232 ? 16.640 -5.268 10.368 1.00 89.31 232 LEU A N 1
ATOM 1846 C CA . LEU A 1 232 ? 16.771 -5.054 11.813 1.00 89.31 232 LEU A CA 1
ATOM 1847 C C . LEU A 1 232 ? 16.466 -3.605 12.196 1.00 89.31 232 LEU A C 1
ATOM 1849 O O . LEU A 1 232 ? 15.675 -3.372 13.109 1.00 89.31 232 LEU A O 1
ATOM 1853 N N . ARG A 1 233 ? 17.041 -2.642 11.465 1.00 89.19 233 ARG A N 1
ATOM 1854 C CA . ARG A 1 233 ? 16.770 -1.214 11.667 1.00 89.19 233 ARG A CA 1
ATOM 1855 C C . ARG A 1 233 ? 15.300 -0.883 11.419 1.00 89.19 233 ARG A C 1
ATOM 1857 O O . ARG A 1 233 ? 14.720 -0.120 12.176 1.00 89.19 233 ARG A O 1
ATOM 1864 N N . LEU A 1 234 ? 14.677 -1.475 10.400 1.00 91.00 234 LEU A N 1
ATOM 1865 C CA . LEU A 1 234 ? 13.255 -1.299 10.108 1.00 91.00 234 LEU A CA 1
ATOM 1866 C C . LEU A 1 234 ? 12.382 -1.778 11.273 1.00 91.00 234 LEU A C 1
ATOM 1868 O O . LEU A 1 234 ? 11.486 -1.050 11.695 1.00 91.00 234 LEU A O 1
ATOM 1872 N N . ALA A 1 235 ? 12.661 -2.966 11.814 1.00 91.88 235 ALA A N 1
ATOM 1873 C CA . ALA A 1 235 ? 11.945 -3.499 12.969 1.00 91.88 235 ALA A CA 1
ATOM 1874 C C . ALA A 1 235 ? 12.161 -2.643 14.231 1.00 91.88 235 ALA A C 1
ATOM 1876 O O . ALA A 1 235 ? 11.211 -2.389 14.973 1.00 91.88 235 ALA A O 1
ATOM 1877 N N . GLU A 1 236 ? 13.387 -2.163 14.459 1.00 90.94 236 GLU A N 1
ATOM 1878 C CA . GLU A 1 236 ? 13.715 -1.254 15.562 1.00 90.94 236 GLU A CA 1
ATOM 1879 C C . GLU A 1 236 ? 12.977 0.084 15.430 1.00 90.94 236 GLU A C 1
ATOM 1881 O O . GLU A 1 236 ? 12.350 0.527 16.391 1.00 90.94 236 GLU A O 1
ATOM 1886 N N . ASP A 1 237 ? 12.981 0.688 14.239 1.00 90.75 237 ASP A N 1
ATOM 1887 C CA . ASP A 1 237 ? 12.252 1.922 13.944 1.00 90.75 237 ASP A CA 1
ATOM 1888 C C . ASP A 1 237 ? 10.747 1.741 14.210 1.00 90.75 237 ASP A C 1
ATOM 1890 O O . ASP A 1 237 ? 10.139 2.588 14.865 1.00 90.75 237 ASP A O 1
ATOM 1894 N N . CYS A 1 238 ? 10.152 0.623 13.768 1.00 90.75 238 CYS A N 1
ATOM 1895 C CA . CYS A 1 238 ? 8.743 0.302 14.023 1.00 90.75 238 CYS A CA 1
ATOM 1896 C C . CYS A 1 238 ? 8.453 0.202 15.524 1.00 90.75 238 CYS A C 1
ATOM 1898 O O . CYS A 1 238 ? 7.523 0.832 16.027 1.00 90.75 238 CYS A O 1
ATOM 1900 N N . MET A 1 239 ? 9.261 -0.562 16.263 1.00 88.94 239 MET A N 1
ATOM 1901 C CA . MET A 1 239 ? 9.084 -0.737 17.707 1.00 88.94 239 MET A CA 1
ATOM 1902 C C . MET A 1 239 ? 9.284 0.568 18.474 1.00 88.94 239 MET A C 1
ATOM 1904 O O . MET A 1 239 ? 8.532 0.847 19.406 1.00 88.94 239 MET A O 1
ATOM 1908 N N . LYS A 1 240 ? 10.249 1.393 18.064 1.00 88.88 240 LYS A N 1
ATOM 1909 C CA . LYS A 1 240 ? 10.489 2.713 18.645 1.00 88.88 240 LYS A CA 1
ATOM 1910 C C . LYS A 1 240 ? 9.325 3.663 18.377 1.00 88.88 240 LYS A C 1
ATOM 1912 O O . LYS A 1 240 ? 8.913 4.375 19.290 1.00 88.88 240 LYS A O 1
ATOM 1917 N N . ALA A 1 241 ? 8.778 3.664 17.161 1.00 85.06 241 ALA A N 1
ATOM 1918 C CA . ALA A 1 241 ? 7.596 4.450 16.819 1.00 85.06 241 ALA A CA 1
ATOM 1919 C C . ALA A 1 241 ? 6.370 3.992 17.624 1.00 85.06 241 ALA A C 1
ATOM 1921 O O . ALA A 1 241 ? 5.649 4.823 18.170 1.00 85.06 241 ALA A O 1
ATOM 1922 N N . TYR A 1 242 ? 6.181 2.681 17.783 1.00 83.06 242 TYR A N 1
ATOM 1923 C CA . TYR A 1 242 ? 5.084 2.104 18.560 1.00 83.06 242 TYR A CA 1
ATOM 1924 C C . TYR A 1 242 ? 5.193 2.361 20.065 1.00 83.06 242 TYR A C 1
ATOM 1926 O O . TYR A 1 242 ? 4.219 2.772 20.688 1.00 83.06 242 TYR A O 1
ATOM 1934 N N . GLN A 1 243 ? 6.368 2.171 20.667 1.00 80.75 243 GLN A N 1
ATOM 1935 C CA . GLN A 1 243 ? 6.595 2.517 22.075 1.00 80.75 243 GLN A CA 1
ATOM 1936 C C . GLN A 1 243 ? 6.433 4.020 22.287 1.00 80.75 243 GLN A C 1
ATOM 1938 O O . GLN A 1 243 ? 5.722 4.440 23.192 1.00 80.75 243 GLN A O 1
ATOM 1943 N N . GLY A 1 244 ? 6.992 4.827 21.380 1.00 68.94 244 GLY A N 1
ATOM 1944 C CA . GLY A 1 244 ? 6.773 6.266 21.353 1.00 68.94 244 GLY A CA 1
ATOM 1945 C C . GLY A 1 244 ? 5.290 6.629 21.287 1.00 68.94 244 GLY A C 1
ATOM 1946 O O . GLY A 1 244 ? 4.890 7.562 21.963 1.00 68.94 244 GLY A O 1
ATOM 1947 N N . TYR A 1 245 ? 4.467 5.887 20.546 1.00 64.19 245 TYR A N 1
ATOM 1948 C CA . TYR A 1 245 ? 3.016 6.078 20.459 1.00 64.19 245 TYR A CA 1
ATOM 1949 C C . TYR A 1 245 ? 2.280 5.727 21.763 1.00 64.19 245 TYR A C 1
ATOM 1951 O O . TYR A 1 245 ? 1.449 6.512 22.223 1.00 64.19 245 TYR A O 1
ATOM 1959 N N . VAL A 1 246 ? 2.613 4.589 22.386 1.00 57.38 246 VAL A N 1
ATOM 1960 C CA . VAL A 1 246 ? 2.050 4.163 23.683 1.00 57.38 246 VAL A CA 1
ATOM 1961 C C . VAL A 1 246 ? 2.440 5.142 24.798 1.00 57.38 246 VAL A C 1
ATOM 1963 O O . VAL A 1 246 ? 1.596 5.512 25.615 1.00 57.38 246 VAL A O 1
ATOM 1966 N N . ASP A 1 247 ? 3.681 5.632 24.783 1.00 47.47 247 ASP A N 1
ATOM 1967 C CA . ASP A 1 247 ? 4.220 6.541 25.798 1.00 47.47 247 ASP A CA 1
ATOM 1968 C C . ASP A 1 247 ? 3.813 8.018 25.563 1.00 47.47 247 ASP A C 1
ATOM 1970 O O . ASP A 1 247 ? 3.651 8.786 26.518 1.00 47.47 247 ASP A O 1
ATOM 1974 N N . LYS A 1 248 ? 3.606 8.451 24.304 1.00 50.31 248 LYS A N 1
ATOM 1975 C CA . LYS A 1 248 ? 3.256 9.842 23.925 1.00 50.31 248 LYS A CA 1
ATOM 1976 C C . LYS A 1 248 ? 1.762 10.171 23.937 1.00 50.31 248 LYS A C 1
ATOM 1978 O O . LYS A 1 248 ? 1.425 11.323 23.655 1.00 50.31 248 LYS A O 1
ATOM 1983 N N . LEU A 1 249 ? 0.880 9.290 24.420 1.00 47.50 249 LEU A N 1
ATOM 1984 C CA . LEU A 1 249 ? -0.445 9.731 24.903 1.00 47.50 249 LEU A CA 1
ATOM 1985 C C . LEU A 1 249 ? -0.338 10.870 25.947 1.00 47.50 249 LEU A C 1
ATOM 1987 O O . LEU A 1 249 ? -1.318 11.565 26.201 1.00 47.50 249 LEU A O 1
ATOM 1991 N N . CYS A 1 250 ? 0.865 11.128 26.478 1.00 38.59 250 CYS A N 1
ATOM 1992 C CA . CYS A 1 250 ? 1.153 12.219 27.397 1.00 38.59 250 CYS A CA 1
ATOM 1993 C C . CYS A 1 250 ? 1.847 13.477 26.813 1.00 38.59 250 CYS A C 1
ATOM 1995 O O . CYS A 1 250 ? 1.812 14.487 27.516 1.00 38.59 250 CYS A O 1
ATOM 1997 N N . LYS A 1 251 ? 2.482 13.510 25.616 1.00 38.88 251 LYS A N 1
ATOM 1998 C CA . LYS A 1 251 ? 3.250 14.714 25.163 1.00 38.88 251 LYS A CA 1
ATOM 1999 C C . LYS A 1 251 ? 3.350 14.942 23.632 1.00 38.88 251 LYS A C 1
ATOM 2001 O O . LYS A 1 251 ? 4.152 14.314 22.954 1.00 38.88 251 LYS A O 1
ATOM 2006 N N . VAL A 1 252 ? 2.578 15.933 23.161 1.00 43.62 252 VAL A N 1
ATOM 2007 C CA . VAL A 1 252 ? 2.822 16.954 22.103 1.00 43.62 252 VAL A CA 1
ATOM 2008 C C . VAL A 1 252 ? 3.577 16.544 20.817 1.00 43.62 252 VAL A C 1
ATOM 2010 O O . VAL A 1 252 ? 4.748 16.863 20.663 1.00 43.62 252 VAL A O 1
ATOM 2013 N N . GLU A 1 253 ? 2.860 15.994 19.832 1.00 44.31 253 GLU A N 1
ATOM 2014 C CA . GLU A 1 253 ? 3.157 16.100 18.382 1.00 44.31 253 GLU A CA 1
ATOM 2015 C C . GLU A 1 253 ? 1.814 16.201 17.626 1.00 44.31 253 GLU A C 1
ATOM 2017 O O . GLU A 1 253 ? 1.200 15.195 17.298 1.00 44.31 253 GLU A O 1
ATOM 2022 N N . GLN A 1 254 ? 1.280 17.411 17.419 1.00 50.09 254 GLN A N 1
ATOM 2023 C CA . GLN A 1 254 ? -0.158 17.596 17.147 1.00 50.09 254 GLN A CA 1
ATOM 2024 C C . GLN A 1 254 ? -0.682 16.991 15.823 1.00 50.09 254 GLN A C 1
ATOM 2026 O O . GLN A 1 254 ? -1.802 16.492 15.813 1.00 50.09 254 GLN A O 1
ATOM 2031 N N . ASN A 1 255 ? 0.104 16.922 14.742 1.00 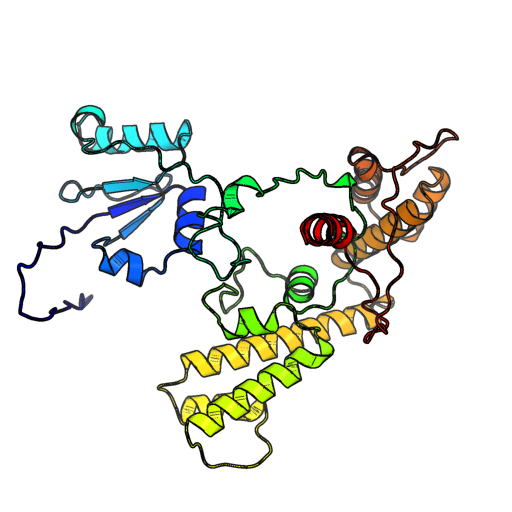49.03 255 ASN A N 1
ATOM 2032 C CA . ASN A 1 255 ? -0.419 16.500 13.426 1.00 49.03 255 ASN A CA 1
ATOM 2033 C C . ASN A 1 255 ? -0.573 14.976 13.274 1.00 49.03 255 ASN A C 1
ATOM 2035 O O . ASN A 1 255 ? -1.625 14.497 12.855 1.00 49.03 255 ASN A O 1
ATOM 2039 N N . VAL A 1 256 ? 0.437 14.193 13.675 1.00 53.34 256 VAL A N 1
ATOM 2040 C CA . VAL A 1 256 ? 0.334 12.718 13.722 1.00 53.34 256 VAL A CA 1
ATOM 2041 C C . VAL A 1 256 ? -0.680 12.301 14.792 1.00 53.34 256 VAL A C 1
ATOM 2043 O O . VAL A 1 256 ? -1.431 11.342 14.625 1.00 53.34 256 VAL A O 1
ATOM 2046 N N . VAL A 1 257 ? -0.783 13.073 15.874 1.00 65.00 257 VAL A N 1
ATOM 2047 C CA . VAL A 1 257 ? -1.799 12.874 16.910 1.00 65.00 257 VAL A CA 1
ATOM 2048 C C . VAL A 1 257 ? -3.222 13.109 16.374 1.00 65.00 257 VAL A C 1
ATOM 2050 O O . VAL A 1 257 ? -4.129 12.387 16.785 1.00 65.00 257 VAL A O 1
ATOM 2053 N N . ASN A 1 258 ? -3.442 14.041 15.439 1.00 79.94 258 ASN A N 1
ATOM 2054 C CA . ASN A 1 258 ? -4.781 14.333 14.910 1.00 79.94 258 ASN A CA 1
ATOM 2055 C C . ASN A 1 258 ? -5.352 13.197 14.054 1.00 79.94 258 ASN A C 1
ATOM 2057 O O . ASN A 1 258 ? -6.491 12.794 14.293 1.00 79.94 258 ASN A O 1
ATOM 2061 N N . PHE A 1 259 ? -4.569 12.586 13.156 1.00 83.94 259 PHE A N 1
ATOM 2062 C CA . PHE A 1 259 ? -5.027 11.397 12.419 1.00 83.94 259 PHE A CA 1
ATOM 2063 C C . PHE A 1 259 ? -5.377 10.236 13.352 1.00 83.94 259 PHE A C 1
ATOM 2065 O O . PHE A 1 259 ? -6.387 9.563 13.159 1.00 83.94 259 PHE A O 1
ATOM 2072 N N . ASN A 1 260 ? -4.602 10.043 14.417 1.00 82.44 260 ASN A N 1
ATOM 2073 C CA . ASN A 1 260 ? -4.865 8.995 15.399 1.00 82.44 260 ASN A CA 1
ATOM 2074 C C . ASN A 1 260 ? -6.126 9.271 16.229 1.00 82.44 260 ASN A C 1
ATOM 2076 O O . ASN A 1 260 ? -6.958 8.380 16.405 1.00 82.44 260 ASN A O 1
ATOM 2080 N N . LYS A 1 261 ? -6.334 10.520 16.661 1.00 86.75 261 LYS A N 1
ATOM 2081 C CA . LYS A 1 261 ? -7.595 10.957 17.279 1.00 86.75 261 LYS A CA 1
ATOM 2082 C C . LYS A 1 261 ? -8.779 10.722 16.337 1.00 86.75 261 LYS A C 1
ATOM 2084 O O . LYS A 1 261 ? -9.788 10.166 16.765 1.00 86.75 261 LYS A O 1
ATOM 2089 N N . MET A 1 262 ? -8.651 11.083 15.057 1.00 90.62 262 MET A N 1
ATOM 2090 C CA . MET A 1 262 ? -9.686 10.843 14.047 1.00 90.62 262 MET A CA 1
ATOM 2091 C C . MET A 1 262 ? -9.976 9.351 13.858 1.00 90.62 262 MET A C 1
ATOM 2093 O O . MET A 1 262 ? -11.146 8.982 13.832 1.00 90.62 262 MET A O 1
ATOM 2097 N N . ARG A 1 263 ? -8.955 8.482 13.800 1.00 90.50 263 ARG A N 1
ATOM 2098 C CA . ARG A 1 263 ? -9.129 7.016 13.734 1.00 90.50 263 ARG A CA 1
ATOM 2099 C C . ARG A 1 263 ? -9.947 6.509 14.918 1.00 90.50 263 ARG A C 1
ATOM 2101 O O . ARG A 1 263 ? -10.932 5.806 14.714 1.00 90.50 263 ARG A O 1
ATOM 2108 N N . ILE A 1 264 ? -9.598 6.911 16.142 1.00 89.00 264 ILE A N 1
ATOM 2109 C CA . ILE A 1 264 ? -10.319 6.502 17.359 1.00 89.00 264 ILE A CA 1
ATOM 2110 C C . ILE A 1 264 ? -11.771 6.997 17.333 1.00 89.00 264 ILE A C 1
ATOM 2112 O O . ILE A 1 264 ? -12.687 6.222 17.613 1.00 89.00 264 ILE A O 1
ATOM 21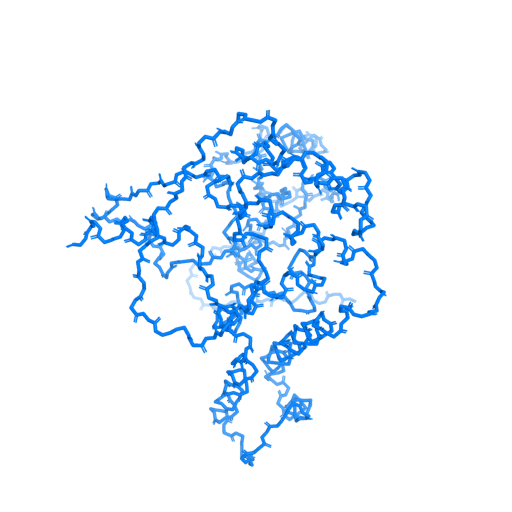16 N N . ILE A 1 265 ? -12.002 8.262 16.967 1.00 93.06 265 ILE A N 1
ATOM 2117 C CA . ILE A 1 265 ? -13.355 8.827 16.864 1.00 93.06 265 ILE A CA 1
ATOM 2118 C C . ILE A 1 265 ? -14.164 8.097 15.783 1.00 93.06 265 ILE A C 1
ATOM 2120 O O . ILE A 1 265 ? -15.308 7.723 16.032 1.00 93.06 265 ILE A O 1
ATOM 2124 N N . ALA A 1 266 ? -13.580 7.828 14.614 1.00 93.56 266 ALA A N 1
ATOM 2125 C CA . ALA A 1 266 ? -14.227 7.085 13.537 1.00 93.56 266 ALA A CA 1
ATOM 2126 C C . ALA A 1 266 ? -14.596 5.656 13.971 1.00 93.56 266 ALA A C 1
ATOM 2128 O O . ALA A 1 266 ? -15.736 5.231 13.778 1.00 93.56 266 ALA A O 1
ATOM 2129 N N . LEU A 1 267 ? -13.682 4.941 14.634 1.00 90.12 267 LEU A N 1
ATOM 2130 C CA . LEU A 1 267 ? -13.941 3.612 15.197 1.00 90.12 267 LEU A CA 1
ATOM 2131 C C . LEU A 1 267 ? -15.057 3.649 16.251 1.00 90.12 267 LEU A C 1
ATOM 2133 O O . LEU A 1 267 ? -15.927 2.776 16.264 1.00 90.12 267 LEU A O 1
ATOM 2137 N N . TYR A 1 268 ? -15.080 4.678 17.100 1.00 92.06 268 TYR A N 1
ATOM 2138 C CA . TYR A 1 268 ? -16.152 4.882 18.071 1.00 92.06 268 TYR A CA 1
ATOM 2139 C C . TYR A 1 268 ? -17.510 5.094 17.388 1.00 92.06 268 TYR A C 1
ATOM 2141 O O . TYR A 1 268 ? -18.476 4.409 17.733 1.00 92.06 268 TYR A O 1
ATOM 2149 N N . ILE A 1 269 ? -17.582 5.970 16.382 1.00 92.31 269 ILE A N 1
ATOM 2150 C CA . ILE A 1 269 ? -18.796 6.223 15.589 1.00 92.31 269 ILE A CA 1
ATOM 2151 C C . ILE A 1 269 ? -19.303 4.927 14.944 1.00 92.31 269 ILE A C 1
ATOM 2153 O O . ILE A 1 269 ? -20.490 4.610 15.057 1.00 92.31 269 ILE A O 1
ATOM 2157 N N . MET A 1 270 ? -18.406 4.141 14.337 1.00 90.00 270 MET A N 1
ATOM 2158 C CA . MET A 1 270 ? -18.742 2.843 13.741 1.00 90.00 270 MET A CA 1
ATOM 2159 C C . MET A 1 270 ? -19.258 1.853 14.792 1.00 90.00 270 MET A C 1
ATOM 2161 O O . MET A 1 270 ? -20.268 1.191 14.563 1.00 90.00 270 MET A O 1
ATOM 2165 N N . SER A 1 271 ? -18.633 1.797 15.975 1.00 89.06 271 SER A N 1
ATOM 2166 C CA . SER A 1 271 ? -19.063 0.916 17.073 1.00 89.06 271 SER A CA 1
ATOM 2167 C C . SER A 1 271 ? -20.457 1.255 17.615 1.00 89.06 271 SER A C 1
ATOM 2169 O O . SER A 1 271 ? -21.189 0.366 18.049 1.00 89.06 271 SER A O 1
ATOM 2171 N N . LYS A 1 272 ? -20.846 2.537 17.577 1.00 90.00 272 LYS A N 1
ATOM 2172 C CA . LYS A 1 272 ? -22.176 3.012 17.988 1.00 90.00 272 LYS A CA 1
ATOM 2173 C C . LYS A 1 272 ? -23.209 2.961 16.864 1.00 90.00 272 LYS A C 1
ATOM 2175 O O . LYS A 1 272 ? -24.394 3.149 17.139 1.00 90.00 272 LYS A O 1
ATOM 2180 N N . ASN A 1 273 ? -22.775 2.658 15.638 1.00 89.50 273 ASN A N 1
ATOM 2181 C CA . ASN A 1 273 ? -23.579 2.752 14.424 1.00 89.50 273 ASN A CA 1
ATOM 2182 C C . ASN A 1 273 ? -24.213 4.151 14.266 1.00 89.50 273 ASN A C 1
ATOM 2184 O O . ASN A 1 273 ? -25.424 4.290 14.073 1.00 89.50 273 ASN A O 1
ATOM 2188 N N . GLY A 1 274 ? -23.370 5.178 14.385 1.00 90.94 274 GLY A N 1
ATOM 2189 C CA . GLY A 1 274 ? -23.753 6.587 14.347 1.00 90.94 274 GLY A CA 1
ATOM 2190 C C . GLY A 1 274 ? -23.933 7.209 15.734 1.00 90.94 274 GLY A C 1
ATOM 2191 O O . GLY A 1 274 ? -24.288 6.543 16.709 1.00 90.94 274 GLY A O 1
ATOM 2192 N N . ILE A 1 275 ? -23.683 8.513 15.818 1.00 93.31 275 ILE A N 1
ATOM 2193 C CA . ILE A 1 275 ? -23.841 9.343 17.020 1.00 93.31 275 ILE A CA 1
ATOM 2194 C C . ILE A 1 275 ? -24.658 10.601 16.691 1.00 93.31 275 ILE A C 1
ATOM 2196 O O . ILE A 1 275 ? -24.934 10.875 15.528 1.00 93.31 275 ILE A O 1
ATOM 2200 N N . SER A 1 276 ? -25.077 11.369 17.698 1.00 93.25 276 SER A N 1
ATOM 2201 C CA . SER A 1 276 ? -25.684 12.684 17.457 1.00 93.25 276 SER A CA 1
ATOM 2202 C C . SER A 1 276 ? -24.628 13.703 17.027 1.00 93.25 276 SER A C 1
ATOM 2204 O O . SER A 1 276 ? -23.458 13.594 17.413 1.00 93.25 276 SER A O 1
ATOM 2206 N N . GLU A 1 277 ? -25.040 14.731 16.282 1.00 93.19 277 GLU A N 1
ATOM 2207 C CA . GLU A 1 277 ? -24.132 15.812 15.886 1.00 93.19 277 GLU A CA 1
ATOM 2208 C C . GLU A 1 277 ? -23.538 16.535 17.107 1.00 93.19 277 GLU A C 1
ATOM 2210 O O . GLU A 1 277 ? -22.350 16.852 17.133 1.00 93.19 277 GLU A O 1
ATOM 2215 N N . GLU A 1 278 ? -24.326 16.715 18.169 1.00 94.06 278 GLU A N 1
ATOM 2216 C CA . GLU A 1 278 ? -23.854 17.298 19.427 1.00 94.06 278 GLU A CA 1
ATOM 2217 C C . GLU A 1 278 ? -22.701 16.487 20.043 1.00 94.06 278 GLU A C 1
ATOM 2219 O O . GLU A 1 278 ? -21.690 17.054 20.463 1.00 94.06 278 GLU A O 1
ATOM 2224 N N . ASN A 1 279 ? -22.813 15.155 20.059 1.00 94.88 279 ASN A N 1
ATOM 2225 C CA . ASN A 1 279 ? -21.756 14.291 20.578 1.00 94.88 279 ASN A CA 1
ATOM 2226 C C . ASN A 1 279 ? -20.509 14.340 19.694 1.00 94.88 279 ASN A C 1
ATOM 2228 O O . ASN A 1 279 ? -19.398 14.368 20.223 1.00 94.88 279 ASN A O 1
ATOM 2232 N N . LEU A 1 280 ? -20.675 14.393 18.369 1.00 94.88 280 LEU A N 1
ATOM 2233 C CA . LEU A 1 280 ? -19.548 14.570 17.455 1.00 94.88 280 LEU A CA 1
ATOM 2234 C C . LEU A 1 280 ? -18.831 15.900 17.718 1.00 94.88 280 LEU A C 1
ATOM 2236 O O . LEU A 1 280 ? -17.608 15.919 17.829 1.00 94.88 280 LEU A O 1
ATOM 2240 N N . ASN A 1 281 ? -19.582 16.992 17.881 1.00 95.38 281 ASN A N 1
ATOM 2241 C CA . ASN A 1 281 ? -19.030 18.315 18.173 1.00 95.38 281 ASN A CA 1
ATOM 2242 C C . ASN A 1 281 ? -18.225 18.321 19.476 1.00 95.38 281 ASN A C 1
ATOM 2244 O O . ASN A 1 281 ? -17.107 18.831 19.494 1.00 95.38 281 ASN A O 1
ATOM 2248 N N . LYS A 1 282 ? -18.743 17.692 20.539 1.00 95.75 282 LYS A N 1
ATOM 2249 C CA . LYS A 1 282 ? -18.024 17.551 21.816 1.00 95.75 282 LYS A CA 1
ATOM 2250 C C . LYS A 1 282 ? -16.727 16.754 21.657 1.00 95.75 282 LYS A C 1
ATOM 2252 O O . LYS A 1 282 ? -15.693 17.175 22.168 1.00 95.75 282 LYS A O 1
ATOM 2257 N N . LEU A 1 283 ? -16.757 15.634 20.928 1.00 94.38 283 LEU A N 1
ATOM 2258 C CA . LEU A 1 283 ? -15.565 14.811 20.679 1.00 94.38 283 LEU A CA 1
ATOM 2259 C C . LEU A 1 283 ? -14.495 15.577 19.892 1.00 94.38 283 LEU A C 1
ATOM 2261 O O . LEU A 1 283 ? -13.334 15.569 20.290 1.00 94.38 283 LEU A O 1
ATOM 2265 N N . VAL A 1 284 ? -14.885 16.269 18.819 1.00 94.44 284 VAL A N 1
ATOM 2266 C CA . VAL A 1 284 ? -13.992 17.105 17.995 1.00 94.44 284 VAL A CA 1
ATOM 2267 C C . VAL A 1 284 ? -13.389 18.240 18.825 1.00 94.44 284 VAL A C 1
ATOM 2269 O O . VAL A 1 284 ? -12.181 18.464 18.769 1.00 94.44 284 VAL A O 1
ATOM 2272 N N . GLN A 1 285 ? -14.205 18.908 19.646 1.00 93.38 285 GLN A N 1
ATOM 2273 C CA . GLN A 1 285 ? -13.758 19.991 20.521 1.00 93.38 285 GLN A CA 1
ATOM 2274 C C . GLN A 1 285 ? -12.763 19.496 21.578 1.00 93.38 285 GLN A C 1
ATOM 2276 O O . GLN A 1 285 ? -11.702 20.094 21.748 1.00 93.38 285 GLN A O 1
ATOM 2281 N N . HIS A 1 286 ? -13.066 18.389 22.265 1.00 90.56 286 HIS A N 1
ATOM 2282 C CA . HIS A 1 286 ? -12.173 17.802 23.272 1.00 90.56 286 HIS A CA 1
ATOM 2283 C C . HIS A 1 286 ? -10.866 17.294 22.652 1.00 90.56 286 HIS A C 1
ATOM 2285 O O . HIS A 1 286 ? -9.805 17.399 23.263 1.00 90.56 286 HIS A O 1
ATOM 2291 N N . ALA A 1 287 ? -10.936 16.761 21.432 1.00 89.38 287 ALA A N 1
ATOM 2292 C CA . ALA A 1 287 ? -9.776 16.299 20.686 1.00 89.38 287 ALA A CA 1
ATOM 2293 C C . ALA A 1 287 ? -8.962 17.445 20.056 1.00 89.38 287 ALA A C 1
ATOM 2295 O O . ALA A 1 287 ? -7.862 17.181 19.569 1.00 89.38 287 ALA A O 1
ATOM 2296 N N . GLN A 1 288 ? -9.453 18.692 20.101 1.00 90.88 288 GLN A N 1
ATOM 2297 C CA . GLN A 1 288 ? -8.828 19.868 19.481 1.00 90.88 288 GLN A CA 1
ATOM 2298 C C . GLN A 1 288 ? -8.561 19.661 17.981 1.00 90.88 288 GLN A C 1
ATOM 2300 O O . GLN A 1 288 ? -7.472 19.949 17.490 1.00 90.88 288 GLN A O 1
ATOM 2305 N N . LEU A 1 289 ? -9.538 19.090 17.275 1.00 90.31 289 LEU A N 1
ATOM 2306 C CA . LEU A 1 289 ? -9.459 18.830 15.838 1.00 90.31 289 LEU A CA 1
ATOM 2307 C C . LEU A 1 289 ? -9.920 20.045 15.026 1.00 90.31 289 LEU A C 1
ATOM 2309 O O . LEU A 1 289 ? -10.803 20.793 15.456 1.00 90.31 289 LEU A O 1
ATOM 2313 N N . GLU A 1 290 ? -9.340 20.225 13.841 1.00 92.25 290 GLU A N 1
ATOM 2314 C CA . GLU A 1 290 ? -9.700 21.324 12.948 1.00 92.25 290 GLU A CA 1
ATOM 2315 C C . GLU A 1 290 ? -11.077 21.101 12.283 1.00 92.25 290 GLU A C 1
ATOM 2317 O O . GLU A 1 290 ? -11.579 19.973 12.205 1.00 92.25 290 GLU A O 1
ATOM 2322 N N . PRO A 1 291 ? -11.724 22.152 11.743 1.00 93.62 291 PRO A N 1
ATOM 2323 C CA . PRO A 1 291 ? -12.966 21.987 10.983 1.00 93.62 291 PRO A CA 1
ATOM 2324 C C . PRO A 1 291 ? -12.825 21.047 9.771 1.00 93.62 291 PRO A C 1
ATOM 2326 O O . PRO A 1 291 ? -13.760 20.316 9.442 1.00 93.62 291 PRO A O 1
ATOM 2329 N N . SER A 1 292 ? -11.649 21.029 9.137 1.00 94.31 292 SER A N 1
ATOM 2330 C CA . SER A 1 292 ? -11.263 20.099 8.063 1.00 94.31 292 SER A CA 1
ATOM 2331 C C . SER A 1 292 ? -11.260 18.636 8.531 1.00 94.31 292 SER A C 1
ATOM 2333 O O . SER A 1 292 ? -11.798 17.761 7.846 1.00 94.31 292 SER A O 1
ATOM 2335 N N . ASP A 1 293 ? -10.732 18.367 9.726 1.00 93.81 293 ASP A N 1
ATOM 2336 C CA . ASP A 1 293 ? -10.735 17.043 10.358 1.00 93.81 293 ASP A CA 1
ATOM 2337 C C . ASP A 1 293 ? -12.170 16.580 10.658 1.00 93.81 293 ASP A C 1
ATOM 2339 O O . ASP A 1 293 ? -12.558 15.451 10.342 1.00 93.81 293 ASP A O 1
ATOM 2343 N N . LYS A 1 294 ? -13.012 17.476 11.199 1.00 94.69 294 LYS A N 1
ATOM 2344 C CA . LYS A 1 294 ? -14.445 17.195 11.402 1.00 94.69 294 LYS A CA 1
ATOM 2345 C C . LYS A 1 294 ? -15.125 16.834 10.081 1.00 94.69 294 LYS A C 1
ATOM 2347 O O . LYS A 1 294 ? -15.881 15.862 10.031 1.00 94.69 294 LYS A O 1
ATOM 2352 N N . GLN A 1 295 ? -14.861 17.586 9.013 1.00 95.50 295 GLN A N 1
ATOM 2353 C CA . GLN A 1 295 ? -15.430 17.293 7.698 1.00 95.50 295 GLN A CA 1
ATOM 2354 C C . GLN A 1 295 ? -14.971 15.926 7.175 1.00 95.50 295 GLN A C 1
ATOM 2356 O O . GLN A 1 295 ? -15.770 15.190 6.599 1.00 95.50 295 GLN A O 1
ATOM 2361 N N . THR A 1 296 ? -13.720 15.545 7.432 1.00 94.62 296 THR A N 1
ATOM 2362 C CA . THR A 1 296 ? -13.193 14.218 7.084 1.00 94.62 296 THR A CA 1
ATOM 2363 C C . THR A 1 296 ? -13.982 13.104 7.775 1.00 94.62 296 THR A C 1
ATOM 2365 O O . THR A 1 296 ? -14.386 12.145 7.118 1.00 94.62 296 THR A O 1
ATOM 2368 N N . LEU A 1 297 ? -14.293 13.256 9.067 1.00 94.62 297 LEU A N 1
ATOM 2369 C CA . LEU A 1 297 ? -15.136 12.308 9.807 1.00 94.62 297 LEU A CA 1
ATOM 2370 C C . LEU A 1 297 ? -16.560 12.222 9.235 1.00 94.62 297 LEU A C 1
ATOM 2372 O O . LEU A 1 297 ? -17.114 11.129 9.128 1.00 94.62 297 LEU A O 1
ATOM 2376 N N . LEU A 1 298 ? -17.147 13.352 8.827 1.00 94.81 298 LEU A N 1
ATOM 2377 C CA . LEU A 1 298 ? -18.469 13.389 8.188 1.00 94.81 298 LEU A CA 1
ATOM 2378 C C . LEU A 1 298 ? -18.472 12.708 6.813 1.00 94.81 298 LEU A C 1
ATOM 2380 O O . LEU A 1 298 ? -19.418 11.989 6.484 1.00 94.81 298 LEU A O 1
ATOM 2384 N N . ASN A 1 299 ? -17.402 12.871 6.032 1.00 95.19 299 ASN A N 1
ATOM 2385 C CA . ASN A 1 299 ? -17.265 12.296 4.692 1.00 95.19 299 ASN A CA 1
ATOM 2386 C C . ASN A 1 299 ? -17.239 10.760 4.688 1.00 95.19 299 ASN A C 1
ATOM 2388 O O . ASN A 1 299 ? -17.524 10.157 3.656 1.00 95.19 299 ASN A O 1
ATOM 2392 N N . ILE A 1 300 ? -16.979 10.116 5.831 1.00 91.81 300 ILE A N 1
ATOM 2393 C CA . ILE A 1 300 ? -17.103 8.657 5.992 1.00 91.81 300 ILE A CA 1
ATOM 2394 C C . ILE A 1 300 ? -18.529 8.182 5.653 1.00 91.81 300 ILE A C 1
ATOM 2396 O O . ILE A 1 300 ? -18.716 7.061 5.180 1.00 91.81 300 ILE A O 1
ATOM 2400 N N . SER A 1 301 ? -19.541 9.042 5.814 1.00 91.69 301 SER A N 1
ATOM 2401 C CA . SER A 1 301 ? -20.923 8.738 5.421 1.00 91.69 301 SER A CA 1
ATOM 2402 C C . SER A 1 301 ? -21.097 8.468 3.920 1.00 91.69 301 SER A C 1
ATOM 2404 O O . SER A 1 301 ? -21.992 7.709 3.540 1.00 91.69 301 SER A O 1
ATOM 2406 N N . ASN A 1 302 ? -20.204 8.990 3.071 1.00 92.38 302 ASN A N 1
ATOM 2407 C CA . ASN A 1 302 ? -20.197 8.722 1.629 1.00 92.38 302 ASN A CA 1
ATOM 2408 C C . ASN A 1 302 ? -19.825 7.265 1.302 1.00 92.38 302 ASN A C 1
ATOM 2410 O O . ASN A 1 302 ? -20.100 6.801 0.201 1.00 92.38 302 ASN A O 1
ATOM 2414 N N . LEU A 1 303 ? -19.250 6.528 2.261 1.00 91.25 303 LEU A N 1
ATOM 2415 C CA . LEU A 1 303 ? -18.989 5.086 2.166 1.00 91.25 303 LEU A CA 1
ATOM 2416 C C . LEU A 1 303 ? -20.186 4.239 2.638 1.00 91.25 303 LEU A C 1
ATOM 2418 O O . LEU A 1 303 ? -20.045 3.043 2.867 1.00 91.25 303 LEU A O 1
ATOM 2422 N N . GLY A 1 304 ? -21.358 4.850 2.846 1.00 87.31 304 GLY A N 1
ATOM 2423 C CA . GLY A 1 304 ? -22.574 4.150 3.272 1.00 87.31 304 GLY A CA 1
ATOM 2424 C C . GLY A 1 304 ? -22.708 3.942 4.784 1.00 87.31 304 GLY A C 1
ATOM 2425 O O . GLY A 1 304 ? -23.613 3.233 5.223 1.00 87.31 304 GLY A O 1
ATOM 2426 N N . LEU A 1 305 ? -21.850 4.571 5.593 1.00 87.44 305 LEU A N 1
ATOM 2427 C CA . LEU A 1 305 ? -21.873 4.463 7.053 1.00 87.44 305 LEU A CA 1
ATOM 2428 C C . LEU A 1 305 ? -22.762 5.521 7.719 1.00 87.44 305 LEU A C 1
ATOM 2430 O O . LEU A 1 305 ? -22.882 6.653 7.253 1.00 87.44 305 LEU A O 1
ATOM 2434 N N . ASN A 1 306 ? -23.339 5.172 8.871 1.00 90.31 306 ASN A N 1
ATOM 2435 C CA . ASN A 1 306 ? -24.012 6.141 9.734 1.00 90.31 306 ASN A CA 1
ATOM 2436 C C . ASN A 1 306 ? -22.971 6.902 10.566 1.00 90.31 306 ASN A C 1
ATOM 2438 O O . ASN A 1 306 ? -22.289 6.295 11.392 1.00 90.31 306 ASN A O 1
ATOM 2442 N N . VAL A 1 307 ? -22.875 8.221 10.373 1.00 90.62 307 VAL A N 1
ATOM 2443 C CA . VAL A 1 307 ? -21.973 9.097 11.143 1.00 90.62 307 VAL A CA 1
ATOM 2444 C C . VAL A 1 307 ? -22.768 9.945 12.134 1.00 90.62 307 VAL A C 1
ATOM 2446 O O . VAL A 1 307 ? -22.768 9.640 13.326 1.00 90.62 307 VAL A O 1
ATOM 2449 N N . CYS A 1 308 ? -23.494 10.949 11.637 1.00 89.75 308 CYS A N 1
ATOM 2450 C CA . CYS A 1 308 ? -24.464 11.727 12.407 1.00 89.75 308 CYS A CA 1
ATOM 2451 C C . CYS A 1 308 ? -25.879 11.222 12.113 1.00 89.75 308 CYS A C 1
ATOM 2453 O O . CYS A 1 308 ? -26.228 11.030 10.948 1.00 89.75 308 CYS A O 1
ATOM 2455 N N . ILE A 1 309 ? -26.675 10.976 13.152 1.00 86.81 309 ILE A N 1
ATOM 2456 C CA . ILE A 1 309 ? -28.032 10.429 13.032 1.00 86.81 309 ILE A CA 1
ATOM 2457 C C . ILE A 1 309 ? -29.042 11.250 13.843 1.00 86.81 309 ILE A C 1
ATOM 2459 O O . ILE A 1 309 ? -28.919 11.354 15.061 1.00 86.81 309 ILE A O 1
ATOM 2463 N N . ASP A 1 310 ? -30.101 11.723 13.182 1.00 73.50 310 ASP A N 1
ATOM 2464 C CA . ASP A 1 310 ? -31.200 12.489 13.805 1.00 73.50 310 ASP A CA 1
ATOM 2465 C C . ASP A 1 310 ? -32.454 11.630 14.069 1.00 73.50 310 ASP A C 1
ATOM 2467 O O . ASP A 1 310 ? -33.574 12.123 14.159 1.00 73.50 310 ASP A O 1
ATOM 2471 N N . GLY A 1 311 ? -32.277 10.308 14.169 1.00 66.94 311 GLY A N 1
ATOM 2472 C CA . GLY A 1 311 ? -33.343 9.341 14.471 1.00 66.94 311 GLY A CA 1
ATOM 2473 C C . GLY A 1 311 ? -33.523 8.258 13.405 1.00 66.94 311 GLY A C 1
ATOM 2474 O O . GLY A 1 311 ? -33.762 7.103 13.750 1.00 66.94 311 GLY A O 1
ATOM 2475 N N . ASN A 1 312 ? -33.289 8.570 12.126 1.00 70.00 312 ASN A N 1
ATOM 2476 C CA . ASN A 1 312 ? -33.322 7.582 11.042 1.00 70.00 312 ASN A CA 1
ATOM 2477 C C . ASN A 1 312 ? -31.935 6.977 10.796 1.00 70.00 312 ASN A C 1
ATOM 2479 O O . ASN A 1 312 ? -31.095 7.554 10.108 1.00 70.00 312 ASN A O 1
ATOM 2483 N N . ARG A 1 313 ? -31.695 5.784 11.350 1.00 76.50 313 ARG A N 1
ATOM 2484 C CA . ARG A 1 313 ? -30.473 5.006 11.095 1.00 76.50 313 ARG A CA 1
ATOM 2485 C C . ARG A 1 313 ? -30.633 4.199 9.812 1.00 76.50 313 ARG A C 1
ATOM 2487 O O . ARG A 1 313 ? -31.571 3.409 9.706 1.00 76.50 313 ARG A O 1
ATOM 2494 N N . LYS A 1 314 ? -29.693 4.310 8.867 1.00 75.31 314 LYS A N 1
ATOM 2495 C CA . LYS A 1 314 ? -29.632 3.341 7.764 1.00 75.31 314 LYS A CA 1
ATOM 2496 C C . LYS A 1 314 ? -29.285 1.973 8.347 1.00 75.31 314 LYS A C 1
ATOM 2498 O O . LYS A 1 314 ? -28.384 1.859 9.180 1.00 75.31 314 LYS A O 1
ATOM 2503 N N . LYS A 1 315 ? -29.988 0.921 7.930 1.00 74.19 315 LYS A N 1
ATOM 2504 C CA . LYS A 1 315 ? -29.618 -0.447 8.300 1.00 74.19 315 LYS A CA 1
ATOM 2505 C C . LYS A 1 315 ? -28.372 -0.830 7.500 1.00 74.19 315 LYS A C 1
ATOM 2507 O O . LYS A 1 315 ? -28.477 -1.221 6.344 1.00 74.19 315 LYS A O 1
ATOM 2512 N N . VAL A 1 316 ? -27.201 -0.662 8.106 1.00 74.75 316 VAL A N 1
ATOM 2513 C CA . VAL A 1 316 ? -25.928 -1.082 7.511 1.00 74.75 316 VAL A CA 1
ATOM 2514 C C . VAL A 1 316 ? -25.843 -2.602 7.610 1.00 74.75 316 VAL A C 1
ATOM 2516 O O . VAL A 1 316 ? -26.051 -3.166 8.687 1.00 74.75 316 VAL A O 1
ATOM 2519 N N . TYR A 1 317 ? -25.581 -3.269 6.487 1.00 73.06 317 TYR A N 1
ATOM 2520 C CA . TYR A 1 317 ? -25.346 -4.708 6.479 1.00 73.06 317 TYR A CA 1
ATOM 2521 C C . TYR A 1 317 ? -24.093 -5.018 7.302 1.00 73.06 317 TYR A C 1
ATOM 2523 O O . TYR A 1 317 ? -23.017 -4.490 7.033 1.00 73.06 317 TYR A O 1
ATOM 2531 N N . GLN A 1 318 ? -24.240 -5.862 8.321 1.00 73.00 318 GLN A N 1
ATOM 2532 C CA . GLN A 1 318 ? -23.112 -6.366 9.090 1.00 73.00 318 GLN A CA 1
ATOM 2533 C C . GLN A 1 318 ? -22.788 -7.769 8.605 1.00 73.00 318 GLN A C 1
ATOM 2535 O O . GLN A 1 318 ? -23.630 -8.662 8.685 1.00 73.00 318 GLN A O 1
ATOM 2540 N N . VAL A 1 319 ? -21.563 -7.955 8.117 1.00 72.81 319 VAL A N 1
ATOM 2541 C CA . VAL A 1 319 ? -21.080 -9.271 7.702 1.00 72.81 319 VAL A CA 1
ATOM 2542 C C . VAL A 1 319 ? -21.022 -10.181 8.936 1.00 72.81 319 VAL A C 1
ATOM 2544 O O . VAL A 1 319 ? -20.313 -9.849 9.896 1.00 72.81 319 VAL A O 1
ATOM 2547 N N . PRO A 1 320 ? -21.739 -11.321 8.940 1.00 72.38 320 PRO A N 1
ATOM 2548 C CA . PRO A 1 320 ? -21.682 -12.277 10.036 1.00 72.38 320 PRO A CA 1
ATOM 2549 C C . PRO A 1 320 ? -20.247 -12.757 10.255 1.00 72.38 320 PRO A C 1
ATOM 2551 O O . PRO A 1 320 ? -19.557 -13.155 9.315 1.00 72.38 320 PRO A O 1
ATOM 2554 N N . ARG A 1 321 ? -19.780 -12.726 11.504 1.00 74.25 321 ARG A N 1
ATOM 2555 C CA . ARG A 1 321 ? -18.456 -13.244 11.859 1.00 74.25 321 ARG A CA 1
ATOM 2556 C C . ARG A 1 321 ? -18.576 -14.707 12.248 1.00 74.25 321 ARG A C 1
ATOM 2558 O O . ARG A 1 321 ? -19.328 -15.029 13.161 1.00 74.25 321 ARG A O 1
ATOM 2565 N N . LYS A 1 322 ? -17.806 -15.573 11.585 1.00 69.94 322 LYS A N 1
ATOM 2566 C CA . LYS A 1 322 ? -17.604 -16.953 12.042 1.00 69.94 322 LYS A CA 1
ATOM 2567 C C . LYS A 1 322 ? -16.841 -16.927 13.374 1.00 69.94 322 LYS A C 1
ATOM 2569 O O . LYS A 1 322 ? -15.852 -16.197 13.505 1.00 69.94 322 LYS A O 1
ATOM 2574 N N . GLU A 1 323 ? -17.315 -17.702 14.346 1.00 67.00 323 GLU A N 1
ATOM 2575 C CA . GLU A 1 323 ? -16.618 -17.924 15.613 1.00 67.00 323 GLU A CA 1
ATOM 2576 C C . GLU A 1 323 ? -15.290 -18.640 15.339 1.00 67.00 323 GLU A C 1
ATOM 2578 O O . GLU A 1 323 ? -15.199 -19.484 14.444 1.00 67.00 323 GLU A O 1
ATOM 2583 N N . ARG A 1 324 ? -14.224 -18.244 16.037 1.00 65.69 324 ARG A N 1
ATOM 2584 C CA . ARG A 1 324 ? -12.878 -18.765 15.773 1.00 65.69 324 ARG A CA 1
ATOM 2585 C C . ARG A 1 324 ? -12.477 -19.782 16.814 1.00 65.69 324 ARG A C 1
ATOM 2587 O O . ARG A 1 324 ? -12.620 -19.534 18.001 1.00 65.69 324 ARG A O 1
ATOM 2594 N N . ILE A 1 325 ? -11.890 -20.871 16.328 1.00 62.41 325 ILE A N 1
ATOM 2595 C CA . ILE A 1 325 ? -11.403 -21.993 17.137 1.00 62.41 325 ILE A CA 1
ATOM 2596 C C . ILE A 1 325 ? -9.990 -21.706 17.692 1.00 62.41 325 ILE A C 1
ATOM 2598 O O . ILE A 1 325 ? -9.568 -22.309 18.670 1.00 62.41 325 ILE A O 1
ATOM 2602 N N . THR A 1 326 ? -9.242 -20.772 17.094 1.00 59.34 326 THR A N 1
ATOM 2603 C CA . THR A 1 326 ? -7.838 -20.502 17.448 1.00 59.34 326 THR A CA 1
ATOM 2604 C C . THR A 1 326 ? -7.679 -19.573 18.652 1.00 59.34 326 THR A C 1
ATOM 2606 O O . THR A 1 326 ? -8.227 -18.466 18.651 1.00 59.34 326 THR A O 1
ATOM 2609 N N . GLU A 1 327 ? -6.826 -19.963 19.604 1.00 56.25 327 GLU A N 1
ATOM 2610 C CA . GLU A 1 327 ? -6.303 -19.077 20.648 1.00 56.25 327 GLU A CA 1
ATOM 2611 C C . GLU A 1 327 ? -5.586 -17.879 20.010 1.00 56.25 327 GLU A C 1
ATOM 2613 O O . GLU A 1 327 ? -4.683 -18.022 19.185 1.00 56.25 327 GLU A O 1
ATOM 2618 N N . GLN A 1 328 ? -6.008 -16.668 20.366 1.00 62.06 328 GLN A N 1
ATOM 2619 C CA . GLN A 1 328 ? -5.353 -15.449 19.905 1.00 62.06 328 GLN A CA 1
ATOM 2620 C C . GLN A 1 328 ? -3.991 -15.331 20.595 1.00 62.06 328 GLN A C 1
ATOM 2622 O O . GLN A 1 328 ? -3.918 -14.945 21.758 1.00 62.06 328 GLN A O 1
ATOM 2627 N N . THR A 1 329 ? -2.910 -15.638 19.873 1.00 72.56 329 THR A N 1
ATOM 2628 C CA . THR A 1 329 ? -1.534 -15.595 20.403 1.00 72.56 329 THR A CA 1
ATOM 2629 C C . THR A 1 329 ? -1.138 -14.200 20.906 1.00 72.56 329 THR A C 1
ATOM 2631 O O . THR A 1 329 ? -0.345 -14.084 21.837 1.00 72.56 329 THR A O 1
ATOM 2634 N N . TYR A 1 330 ? -1.708 -13.133 20.327 1.00 79.00 330 TYR A N 1
ATOM 2635 C CA . TYR A 1 330 ? -1.389 -11.742 20.665 1.00 79.00 330 TYR A CA 1
ATOM 2636 C C . TYR A 1 330 ? -2.645 -10.935 21.026 1.00 79.00 330 TYR A C 1
ATOM 2638 O O . TYR A 1 330 ? -3.555 -10.766 20.215 1.00 79.00 330 TYR A O 1
ATOM 2646 N N . GLN A 1 331 ? -2.667 -10.362 22.235 1.00 75.12 331 GLN A N 1
ATOM 2647 C CA . GLN A 1 331 ? -3.811 -9.599 22.763 1.00 75.12 331 GLN A CA 1
ATOM 2648 C C . GLN A 1 331 ? -4.113 -8.301 21.997 1.00 75.12 331 GLN A C 1
ATOM 2650 O O . GLN A 1 331 ? -5.260 -7.850 21.975 1.00 75.12 331 GLN A O 1
ATOM 2655 N N . MET A 1 332 ? -3.098 -7.704 21.369 1.00 76.50 332 MET A N 1
ATOM 2656 C CA . MET A 1 332 ? -3.231 -6.462 20.598 1.00 76.50 332 MET A CA 1
ATOM 2657 C C . MET A 1 332 ? -3.585 -6.704 19.122 1.00 76.50 332 MET A C 1
ATOM 2659 O O . MET A 1 332 ? -3.918 -5.755 18.424 1.00 76.50 332 MET A O 1
ATOM 2663 N N . SER A 1 333 ? -3.611 -7.963 18.669 1.00 81.31 333 SER A N 1
ATOM 2664 C CA . SER A 1 333 ? -3.781 -8.342 17.253 1.00 81.31 333 SER A CA 1
ATOM 2665 C C . SER A 1 333 ? -4.967 -9.298 17.086 1.00 81.31 333 SER A C 1
ATOM 2667 O O . SER A 1 333 ? -4.878 -10.363 16.480 1.00 81.31 333 SER A O 1
ATOM 2669 N N . ARG A 1 334 ? -6.094 -8.944 17.717 1.00 82.00 334 ARG A N 1
ATOM 2670 C CA . ARG A 1 334 ? -7.313 -9.778 17.775 1.00 82.00 334 ARG A CA 1
ATOM 2671 C C . ARG A 1 334 ? -8.244 -9.566 16.592 1.00 82.00 334 ARG A C 1
ATOM 2673 O O . ARG A 1 334 ? -9.072 -10.427 16.285 1.00 82.00 334 ARG A O 1
ATOM 2680 N N . TRP A 1 335 ? -8.161 -8.388 15.978 1.00 82.75 335 TRP A N 1
ATOM 2681 C CA . TRP A 1 335 ? -8.947 -8.081 14.800 1.00 82.75 335 TRP A CA 1
ATOM 2682 C C . TRP A 1 335 ? -8.503 -8.956 13.634 1.00 82.75 335 TRP A C 1
ATOM 2684 O O . TRP A 1 335 ? -7.383 -9.446 13.554 1.00 82.75 335 TRP A O 1
ATOM 2694 N N . THR A 1 336 ? -9.413 -9.173 12.705 1.00 84.38 336 THR A N 1
ATOM 2695 C CA . THR A 1 336 ? -9.058 -9.728 11.410 1.00 84.38 336 THR A CA 1
ATOM 2696 C C . THR A 1 336 ? -10.000 -9.128 10.397 1.00 84.38 336 THR A C 1
ATOM 2698 O O . THR A 1 336 ? -11.205 -9.057 10.685 1.00 84.38 336 THR A O 1
ATOM 2701 N N . PRO A 1 337 ? -9.470 -8.740 9.232 1.00 88.44 337 PRO A N 1
ATOM 2702 C CA . PRO A 1 337 ? -10.259 -8.105 8.201 1.00 88.44 337 PRO A CA 1
ATOM 2703 C C . PRO A 1 337 ? -11.502 -8.898 7.838 1.00 88.44 337 PRO A C 1
ATOM 2705 O O . PRO A 1 337 ? -11.463 -10.127 7.709 1.00 88.44 337 PRO A O 1
ATOM 2708 N N . ILE A 1 338 ? -12.607 -8.177 7.650 1.00 86.56 338 ILE A N 1
ATOM 2709 C CA . ILE A 1 338 ? -13.897 -8.775 7.299 1.00 86.56 338 ILE A CA 1
ATOM 2710 C C . ILE A 1 338 ? -13.768 -9.531 5.977 1.00 86.56 338 ILE A C 1
ATOM 2712 O O . ILE A 1 338 ? -14.352 -10.601 5.832 1.00 86.56 338 ILE A O 1
ATOM 2716 N N . LEU A 1 339 ? -12.916 -9.034 5.074 1.00 85.50 339 LEU A N 1
ATOM 2717 C CA . LEU A 1 339 ? -12.579 -9.643 3.789 1.00 85.50 339 LEU A CA 1
ATOM 2718 C C . LEU A 1 339 ? -12.119 -11.107 3.888 1.00 85.50 339 LEU A C 1
ATOM 2720 O O . LEU A 1 339 ? -12.371 -11.883 2.972 1.00 85.50 339 LEU A O 1
ATOM 2724 N N . LYS A 1 340 ? -11.512 -11.531 5.004 1.00 84.69 340 LYS A N 1
ATOM 2725 C CA . LYS A 1 340 ? -11.062 -12.923 5.162 1.00 84.69 340 LYS A CA 1
ATOM 2726 C C . LYS A 1 340 ? -12.229 -13.920 5.180 1.00 84.69 340 LYS A C 1
ATOM 2728 O O . LYS A 1 340 ? -12.067 -15.057 4.756 1.00 84.69 340 LYS A O 1
ATOM 2733 N N . VAL A 1 341 ? -13.407 -13.508 5.655 1.00 81.12 341 VAL A N 1
ATOM 2734 C CA . VAL A 1 341 ? -14.589 -14.378 5.781 1.00 81.12 341 VAL A CA 1
ATOM 2735 C C . VAL A 1 341 ? -15.186 -14.790 4.428 1.00 81.12 341 VAL A C 1
ATOM 2737 O O . VAL A 1 341 ? -15.341 -15.997 4.222 1.00 81.12 341 VAL A O 1
ATOM 2740 N N . PRO A 1 342 ? -15.538 -13.869 3.504 1.00 80.88 342 PRO A N 1
ATOM 2741 C CA . PRO A 1 342 ? -16.040 -14.256 2.190 1.00 80.88 342 PRO A CA 1
ATOM 2742 C C . PRO A 1 342 ? -14.980 -15.003 1.384 1.00 80.88 342 PRO A C 1
ATOM 2744 O O . PRO A 1 342 ? -15.332 -15.992 0.760 1.00 80.88 342 PRO A O 1
ATOM 2747 N N . LEU A 1 343 ? -13.698 -14.620 1.466 1.00 83.44 343 LEU A N 1
ATOM 2748 C CA . LEU A 1 343 ? -12.618 -15.346 0.787 1.00 83.44 343 LEU A CA 1
ATOM 2749 C C . LEU A 1 343 ? -12.540 -16.808 1.239 1.00 83.44 343 LEU A C 1
ATOM 2751 O O . LEU A 1 343 ? -12.550 -17.706 0.404 1.00 83.44 343 LEU A O 1
ATOM 2755 N N . GLN A 1 344 ? -12.551 -17.053 2.553 1.00 80.81 344 GLN A N 1
ATOM 2756 C CA . GLN A 1 344 ? -12.576 -18.416 3.082 1.00 80.81 344 GLN A CA 1
ATOM 2757 C C . GLN A 1 344 ? -13.859 -19.151 2.682 1.00 80.81 344 GLN A C 1
ATOM 2759 O O . GLN A 1 344 ? -13.815 -20.322 2.356 1.00 80.81 344 GLN A O 1
ATOM 2764 N N . THR A 1 345 ? -15.008 -18.473 2.683 1.00 80.19 345 THR A N 1
ATOM 2765 C CA . THR A 1 345 ? -16.292 -19.108 2.343 1.00 80.19 345 THR A CA 1
ATOM 2766 C C . THR A 1 345 ? -16.369 -19.500 0.871 1.00 80.19 345 THR A C 1
ATOM 2768 O O . THR A 1 345 ? -16.872 -20.576 0.574 1.00 80.19 345 THR A O 1
ATOM 2771 N N . ILE A 1 346 ? -15.856 -18.662 -0.032 1.00 82.00 346 ILE A N 1
ATOM 2772 C CA . ILE A 1 346 ? -15.743 -18.976 -1.461 1.00 82.00 346 ILE A CA 1
ATOM 2773 C C . ILE A 1 346 ? -14.837 -20.197 -1.642 1.00 82.00 346 ILE A C 1
ATOM 2775 O O . ILE A 1 346 ? -15.227 -21.149 -2.310 1.00 82.00 346 ILE A O 1
ATOM 2779 N N . PHE A 1 347 ? -13.686 -20.215 -0.964 1.00 77.19 347 PHE A N 1
ATOM 2780 C CA . PHE A 1 347 ? -12.754 -21.341 -1.009 1.00 77.19 347 PHE A CA 1
ATOM 2781 C C . PHE A 1 347 ? -13.344 -22.642 -0.430 1.00 77.19 347 PHE A C 1
ATOM 2783 O O . PHE A 1 347 ? -13.184 -23.712 -1.009 1.00 77.19 347 PHE A O 1
ATOM 2790 N N . ASP A 1 348 ? -14.051 -22.558 0.698 1.00 77.00 348 ASP A N 1
ATOM 2791 C CA . ASP A 1 348 ? -14.668 -23.710 1.365 1.00 77.00 348 ASP A C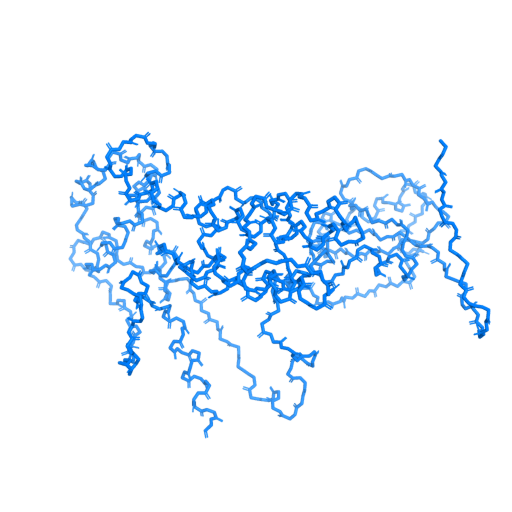A 1
ATOM 2792 C C . ASP A 1 348 ? -15.883 -24.246 0.591 1.00 77.00 348 ASP A C 1
ATOM 2794 O O . ASP A 1 348 ? -16.174 -25.428 0.678 1.00 77.00 348 ASP A O 1
ATOM 2798 N N . SER A 1 349 ? -16.613 -23.401 -0.150 1.00 66.88 349 SER A N 1
ATOM 2799 C CA . SER A 1 349 ? -17.766 -23.833 -0.963 1.00 66.88 349 SER A CA 1
ATOM 2800 C C . SER A 1 349 ? -17.383 -24.664 -2.192 1.00 66.88 349 SER A C 1
ATOM 2802 O O . SER A 1 349 ? -18.248 -25.206 -2.876 1.00 66.88 349 SER A O 1
ATOM 2804 N N . GLU A 1 350 ? -16.085 -24.721 -2.473 1.00 58.66 350 GLU A N 1
ATOM 2805 C CA . GLU A 1 350 ? -15.481 -25.298 -3.665 1.00 58.66 350 GLU A CA 1
ATOM 2806 C C . GLU A 1 350 ? -14.719 -26.612 -3.402 1.00 58.66 350 GLU A C 1
ATOM 2808 O O . GLU A 1 350 ? -14.268 -27.251 -4.358 1.00 58.66 350 GLU A O 1
ATOM 2813 N N . ASN A 1 351 ? -14.604 -27.022 -2.134 1.00 51.06 351 ASN A N 1
ATOM 2814 C CA . ASN A 1 351 ? -14.099 -28.327 -1.695 1.00 51.06 351 ASN A CA 1
ATOM 2815 C C . ASN A 1 351 ? -15.236 -29.141 -1.075 1.00 51.06 351 ASN A C 1
ATOM 2817 O O . ASN A 1 351 ? -15.211 -30.382 -1.232 1.00 51.06 351 ASN A O 1
#

InterPro domains:
  IPR001619 Sec1-like protein [PF00995] (87-348)
  IPR001619 Sec1-like protein [PTHR11679] (122-347)
  IPR036045 Sec1-like superfamily [SSF56815] (15-349)
  IPR043127 Sec1-like, domain 3a [G3DSA:3.90.830.10] (143-243)
  IPR043154 Sec1-like, domain 1 [G3DSA:3.40.50.2060] (1-117)